Protein AF-0000000072667377 (afdb_homodimer)

Sequence (378 aa):
MFCEVELLRDVAVLAKNLEGTRLVPQRFIITRLLEDLLNEKASKDHGYFLAITSLKSIGKGEVVDETGDVFFPVVFNCRIFLPFKGEILKGVVHHVFRHGVFLRCGPIRYAFLSARKMPNYQYVDGENPAFSSDELVKIENDVVVRFVVLGVRWIEKRGDIKKEFVMLTSLEGDSLGPISSSGSGELDLMFCEVELLRDVAVLAKNLEGTRLVPQRFIITRLLEDLLNEKASKDHGYFLAITSLKSIGKGEVVDETGDVFFPVVFNCRIFLPFKGEILKGVVHHVFRHGVFLRCGPIRYAFLSARKMPNYQYVDGENPAFSSDELVKIENDVVVRFVVLGVRWIEKRGDIKKEFVMLTSLEGDSLGPISSSGSGELDL

InterPro domains:
  IPR012340 Nucleic acid-binding, OB-fold [G3DSA:2.40.50.140] (85-180)
  IPR012340 Nucleic acid-binding, OB-fold [SSF50249] (83-160)
  IPR036898 RNA polymerase Rpb7-like, N-terminal domain superfamily [G3DSA:3.30.1490.120] (1-84)
  IPR036898 RNA polymerase Rpb7-like, N-terminal domain superfamily [SSF88798] (1-81)
  IPR045113 RNA polymerase subunit Rpb7-like [PTHR12709] (1-161)

Organism: Carya illinoinensis (NCBI:txid32201)

Foldseek 3Di:
DKDKDKDKDKFKDALVCVPPDVDNPPVVSVVRVVVVLVVVQADPVFAGWDDWDFWDDWADWDQDPPPNITIIITITMTMHDDDFAFDKFKWFWADDDQQFTFTDGVVARGETEGPVQEVQWHWDDDPWIWTAGPVGDTDTGGFMWIWGWHGKDWDDDDPVDHTHIHTYTHQPDPPTTTDPPPDPPDPVD/DKDKDKDKDKFKDALVCVPPPVDNPPVVSVVRVVVVLVVVQQDPVFAGWDDWDFWDDWADWDQDPPPNITIIITITMTMHDDDFAFDKFKWFWADDDQQFTFTDGVVARGETEGPVQEVQWHWDDDPWIWTAGPVGDTDTGGFMWIWGWHGKDWDDDDPVDHTHIHTYTHQPDPPTTTDPPPDPPDPPD

Radius of gyration: 24.91 Å; Cα contacts (8 Å, |Δi|>4): 846; chains: 2; bounding box: 56×68×47 Å

Structure (mmCIF, N/CA/C/O backbone):
data_AF-0000000072667377-model_v1
#
loop_
_entity.id
_entity.type
_entity.pdbx_description
1 polymer 'DNA-directed RNA polymerase subunit'
#
loop_
_atom_site.group_PDB
_atom_site.id
_atom_site.type_symbol
_atom_site.label_atom_id
_atom_site.label_alt_id
_atom_site.label_comp_id
_atom_site.label_asym_id
_atom_site.label_entity_id
_atom_site.label_seq_id
_atom_site.pdbx_PDB_ins_code
_atom_site.Cartn_x
_atom_site.Cartn_y
_atom_site.Cartn_z
_atom_site.occupancy
_atom_site.B_iso_or_equiv
_atom_site.auth_seq_id
_atom_site.auth_comp_id
_atom_site.auth_asym_id
_atom_site.auth_atom_id
_atom_site.pdbx_PDB_model_num
ATOM 1 N N . MET A 1 1 ? 4.25 -2.664 -10.68 1 63.88 1 MET A N 1
ATOM 2 C CA . MET A 1 1 ? 3.383 -2.23 -9.586 1 63.88 1 MET A CA 1
ATOM 3 C C . MET A 1 1 ? 3.99 -1.047 -8.844 1 63.88 1 MET A C 1
ATOM 5 O O . MET A 1 1 ? 5.207 -0.985 -8.656 1 63.88 1 MET A O 1
ATOM 9 N N . PHE A 1 2 ? 3.355 0.127 -8.953 1 75.62 2 PHE A N 1
ATOM 10 C CA . PHE A 1 2 ? 3.844 1.245 -8.156 1 75.62 2 PHE A CA 1
ATOM 11 C C . PHE A 1 2 ? 2.686 2.018 -7.535 1 75.62 2 PHE A C 1
ATOM 13 O O . PHE A 1 2 ? 1.55 1.926 -8.008 1 75.62 2 PHE A O 1
ATOM 20 N N . CYS A 1 3 ? 3.041 2.473 -6.371 1 88.31 3 CYS A N 1
ATOM 21 C CA . CYS A 1 3 ? 2.08 3.264 -5.613 1 88.31 3 CYS A CA 1
ATOM 22 C C . CYS A 1 3 ? 2.545 4.711 -5.484 1 88.31 3 CYS A C 1
ATOM 24 O O . CYS A 1 3 ? 3.699 4.969 -5.137 1 88.31 3 CYS A O 1
ATOM 26 N N . GLU A 1 4 ? 1.666 5.602 -5.887 1 91.62 4 GLU A N 1
ATOM 27 C CA . GLU A 1 4 ? 1.917 7.023 -5.672 1 91.62 4 GLU A CA 1
ATOM 28 C C . GLU A 1 4 ? 1.207 7.523 -4.418 1 91.62 4 GLU A C 1
ATOM 30 O O . GLU A 1 4 ? -0.003 7.344 -4.27 1 91.62 4 GLU A O 1
ATOM 35 N N . VAL A 1 5 ? 2.027 8.172 -3.551 1 93.44 5 VAL A N 1
ATOM 36 C CA . VAL A 1 5 ? 1.442 8.617 -2.289 1 93.44 5 VAL A CA 1
ATOM 37 C C . VAL A 1 5 ? 1.871 10.047 -1.991 1 93.44 5 VAL A C 1
ATOM 39 O O . VAL A 1 5 ? 2.879 10.523 -2.52 1 93.44 5 VAL A O 1
ATOM 42 N N . GLU A 1 6 ? 1.07 10.734 -1.226 1 94.19 6 GLU A N 1
ATOM 43 C CA . GLU A 1 6 ? 1.414 12.055 -0.716 1 94.19 6 GLU A CA 1
ATOM 44 C C . GLU A 1 6 ? 1.822 11.992 0.753 1 94.19 6 GLU A C 1
ATOM 46 O O . GLU A 1 6 ? 1.115 11.406 1.574 1 94.19 6 GLU A O 1
ATOM 51 N N . LEU A 1 7 ? 2.963 12.586 1.066 1 94.88 7 LEU A N 1
ATOM 52 C CA . LEU A 1 7 ? 3.531 12.492 2.406 1 94.88 7 LEU A CA 1
ATOM 53 C C . LEU A 1 7 ? 3.889 13.875 2.943 1 94.88 7 LEU A C 1
ATOM 55 O O . LEU A 1 7 ? 4.09 14.812 2.17 1 94.88 7 LEU A O 1
ATOM 59 N N . LEU A 1 8 ? 3.924 13.969 4.215 1 93.69 8 LEU A N 1
ATOM 60 C CA . LEU A 1 8 ? 4.43 15.125 4.945 1 93.69 8 LEU A CA 1
ATOM 61 C C . LEU A 1 8 ? 5.707 14.773 5.699 1 93.69 8 LEU A C 1
ATOM 63 O O . LEU A 1 8 ? 5.762 13.766 6.406 1 93.69 8 LEU A O 1
ATOM 67 N N . ARG A 1 9 ? 6.727 15.609 5.453 1 92.38 9 ARG A N 1
ATOM 68 C CA . ARG A 1 9 ? 7.977 15.383 6.168 1 92.38 9 ARG A CA 1
ATOM 69 C C . ARG A 1 9 ? 8.594 16.703 6.621 1 92.38 9 ARG A C 1
ATOM 71 O O . ARG A 1 9 ? 8.57 17.688 5.883 1 92.38 9 ARG A O 1
ATOM 78 N N . ASP A 1 10 ? 9.234 16.625 7.797 1 90.81 10 ASP A N 1
ATOM 79 C CA . ASP A 1 10 ? 10.023 17.766 8.266 1 90.81 10 ASP A CA 1
ATOM 80 C C . ASP A 1 10 ? 11.469 17.688 7.762 1 90.81 10 ASP A C 1
ATOM 82 O O . ASP A 1 10 ? 12.18 16.734 8.078 1 90.81 10 ASP A O 1
ATOM 86 N N . VAL A 1 11 ? 11.844 18.672 7.039 1 92 11 VAL A N 1
ATOM 87 C CA . VAL A 1 11 ? 13.195 18.719 6.488 1 92 11 VAL A CA 1
ATOM 88 C C . VAL A 1 11 ? 14.055 19.688 7.297 1 92 11 VAL A C 1
ATOM 90 O O . VAL A 1 11 ? 13.703 20.859 7.434 1 92 11 VAL A O 1
ATOM 93 N N . ALA A 1 12 ? 15.109 19.172 7.797 1 90.31 12 ALA A N 1
ATOM 94 C CA . ALA A 1 12 ? 16.016 20 8.602 1 90.31 12 ALA A CA 1
ATOM 95 C C . ALA A 1 12 ? 17.016 20.734 7.715 1 90.31 12 ALA A C 1
ATOM 97 O O . ALA A 1 12 ? 17.641 20.125 6.836 1 90.31 12 ALA A O 1
ATOM 98 N N . VAL A 1 13 ? 17.156 22 7.969 1 87 13 VAL A N 1
ATOM 99 C CA . VAL A 1 13 ? 18.156 22.828 7.301 1 87 13 VAL A CA 1
ATOM 100 C C . VAL A 1 13 ? 18.969 23.594 8.336 1 87 13 VAL A C 1
ATOM 102 O O . VAL A 1 13 ? 18.406 24.172 9.281 1 87 13 VAL A O 1
ATOM 105 N N . LEU A 1 14 ? 20.266 23.531 8.164 1 83.5 14 LEU A N 1
ATOM 106 C CA . LEU A 1 14 ? 21.125 24.281 9.078 1 83.5 14 LEU A CA 1
ATOM 107 C C . LEU A 1 14 ? 20.859 25.781 8.977 1 83.5 14 LEU A C 1
ATOM 109 O O . LEU A 1 14 ? 20.75 26.312 7.875 1 83.5 14 LEU A O 1
ATOM 113 N N . ALA A 1 15 ? 20.812 26.391 10.117 1 79.62 15 ALA A N 1
ATOM 114 C CA . ALA A 1 15 ? 20.531 27.828 10.18 1 79.62 15 ALA A CA 1
ATOM 115 C C . ALA A 1 15 ? 21.562 28.609 9.383 1 79.62 15 ALA A C 1
ATOM 117 O O . ALA A 1 15 ? 21.234 29.609 8.727 1 79.62 15 ALA A O 1
ATOM 118 N N . LYS A 1 16 ? 22.75 28.156 9.422 1 76.75 16 LYS A N 1
ATOM 119 C CA . LYS A 1 16 ? 23.828 28.859 8.727 1 76.75 16 LYS A CA 1
ATOM 120 C C . LYS A 1 16 ? 23.578 28.891 7.219 1 76.75 16 LYS A C 1
ATOM 122 O O . LYS A 1 16 ? 24.031 29.812 6.527 1 76.75 16 LYS A O 1
ATOM 127 N N . ASN A 1 17 ? 22.844 27.828 6.746 1 75.12 17 ASN A N 1
ATOM 128 C CA . ASN A 1 17 ? 22.562 27.75 5.316 1 75.12 17 ASN A CA 1
ATOM 129 C C . ASN A 1 17 ? 21.406 28.688 4.93 1 75.12 17 ASN A C 1
ATOM 131 O O . ASN A 1 17 ? 21.141 28.891 3.746 1 75.12 17 ASN A O 1
ATOM 135 N N . LEU A 1 18 ? 20.844 29.109 5.973 1 73.06 18 LEU A N 1
ATOM 136 C CA . LEU A 1 18 ? 19.734 30.031 5.727 1 73.06 18 LEU A CA 1
ATOM 137 C C . LEU A 1 18 ? 20.203 31.484 5.801 1 73.06 18 LEU A C 1
ATOM 139 O O . LEU A 1 18 ? 19.469 32.406 5.418 1 73.06 18 LEU A O 1
ATOM 143 N N . GLU A 1 19 ? 21.406 31.625 6.41 1 66.75 19 GLU A N 1
ATOM 144 C CA . GLU A 1 19 ? 21.969 32.969 6.59 1 66.75 19 GLU A CA 1
ATOM 145 C C . GLU A 1 19 ? 22.266 33.625 5.246 1 66.75 19 GLU A C 1
ATOM 147 O O . GLU A 1 19 ? 22.828 32.969 4.352 1 66.75 19 GLU A O 1
ATOM 152 N N . GLY A 1 20 ? 21.594 34.844 5.043 1 58.78 20 GLY A N 1
ATOM 153 C CA . GLY A 1 20 ? 21.766 35.781 3.941 1 58.78 20 GLY A CA 1
ATOM 154 C C . GLY A 1 20 ? 20.641 35.719 2.938 1 58.78 20 GLY A C 1
ATOM 155 O O . GLY A 1 20 ? 20.531 36.594 2.074 1 58.78 20 GLY A O 1
ATOM 156 N N . THR A 1 21 ? 20.156 34.531 2.635 1 55.06 21 THR A N 1
ATOM 157 C CA . THR A 1 21 ? 19.094 34.594 1.636 1 55.06 21 THR A CA 1
ATOM 158 C C . THR A 1 21 ? 17.719 34.469 2.299 1 55.06 21 THR A C 1
ATOM 160 O O . THR A 1 21 ? 17.547 33.688 3.24 1 55.06 21 THR A O 1
ATOM 163 N N . ARG A 1 22 ? 16.969 35.562 2.467 1 55.19 22 ARG A N 1
ATOM 164 C CA . ARG A 1 22 ? 15.617 35.688 3 1 55.19 22 ARG A CA 1
ATOM 165 C C . ARG A 1 22 ? 14.805 34.438 2.74 1 55.19 22 ARG A C 1
ATOM 167 O O . ARG A 1 22 ? 13.945 34.062 3.543 1 55.19 22 ARG A O 1
ATOM 174 N N . LEU A 1 23 ? 15.016 33.75 1.702 1 57.91 23 LEU A N 1
ATOM 175 C CA . LEU A 1 23 ? 14.156 32.625 1.32 1 57.91 23 LEU A CA 1
ATOM 176 C C . LEU A 1 23 ? 14.984 31.391 0.981 1 57.91 23 LEU A C 1
ATOM 178 O O . LEU A 1 23 ? 15.938 31.484 0.206 1 57.91 23 LEU A O 1
ATOM 182 N N . VAL A 1 24 ? 15.273 30.469 2.029 1 63.69 24 VAL A N 1
ATOM 183 C CA . VAL A 1 24 ? 15.922 29.234 1.602 1 63.69 24 VAL A CA 1
ATOM 184 C C . VAL A 1 24 ? 15.383 28.812 0.235 1 63.69 24 VAL A C 1
ATOM 186 O O . VAL A 1 24 ? 14.172 28.688 0.045 1 63.69 24 VAL A O 1
ATOM 189 N N . PRO A 1 25 ? 16.375 28.703 -0.702 1 73.31 25 PRO A N 1
ATOM 190 C CA . PRO A 1 25 ? 15.891 28.312 -2.029 1 73.31 25 PRO A CA 1
ATOM 191 C C . PRO A 1 25 ? 15.211 26.938 -2.031 1 73.31 25 PRO A C 1
ATOM 193 O O . PRO A 1 25 ? 15.664 26.016 -1.341 1 73.31 25 PRO A O 1
ATOM 196 N N . GLN A 1 26 ? 14 26.922 -2.504 1 79.81 26 GLN A N 1
ATOM 197 C CA . GLN A 1 26 ? 13.227 25.703 -2.721 1 79.81 26 GLN A CA 1
ATOM 198 C C . GLN A 1 26 ? 14.133 24.547 -3.174 1 79.81 26 GLN A C 1
ATOM 200 O O . GLN A 1 26 ? 13.961 23.406 -2.742 1 79.81 26 GLN A O 1
ATOM 205 N N . ARG A 1 27 ? 15.211 24.906 -3.859 1 83.62 27 ARG A N 1
ATOM 206 C CA . ARG A 1 27 ? 16.109 23.906 -4.406 1 83.62 27 ARG A CA 1
ATOM 207 C C . ARG A 1 27 ? 16.891 23.203 -3.299 1 83.62 27 ARG A C 1
ATOM 209 O O . ARG A 1 27 ? 17.125 21.984 -3.369 1 83.62 27 ARG A O 1
ATOM 216 N N . PHE A 1 28 ? 17.281 23.984 -2.389 1 85.62 28 PHE A N 1
ATOM 217 C CA . PHE A 1 28 ? 18.047 23.406 -1.286 1 85.62 28 PHE A CA 1
ATOM 218 C C . PHE A 1 28 ? 17.172 22.438 -0.474 1 85.62 28 PHE A C 1
ATOM 220 O O . PHE A 1 28 ? 17.625 21.359 -0.095 1 85.62 28 PHE A O 1
ATOM 227 N N . ILE A 1 29 ? 15.992 22.781 -0.231 1 86.69 29 ILE A N 1
ATOM 228 C CA . ILE A 1 29 ? 15.062 21.969 0.542 1 86.69 29 ILE A CA 1
ATOM 229 C C . ILE A 1 29 ? 14.781 20.656 -0.198 1 86.69 29 ILE A C 1
ATOM 231 O O . ILE A 1 29 ? 14.742 19.594 0.414 1 86.69 29 ILE A O 1
ATOM 235 N N . ILE A 1 30 ? 14.656 20.75 -1.437 1 87 30 ILE A N 1
ATOM 236 C CA . ILE A 1 30 ? 14.398 19.578 -2.252 1 87 30 ILE A CA 1
ATOM 237 C C . ILE A 1 30 ? 15.602 18.625 -2.184 1 87 30 ILE A C 1
ATOM 239 O O . ILE A 1 30 ? 15.438 17.422 -2.043 1 87 30 ILE A O 1
ATOM 243 N N . THR A 1 31 ? 16.781 19.234 -2.303 1 90.94 31 THR A N 1
ATOM 244 C CA . THR A 1 31 ? 17.984 18.422 -2.223 1 90.94 31 THR A CA 1
ATOM 245 C C . THR A 1 31 ? 18.078 17.703 -0.88 1 90.94 31 THR A C 1
ATOM 247 O O . THR A 1 31 ? 18.406 16.516 -0.825 1 90.94 31 THR A O 1
ATOM 250 N N . ARG A 1 32 ? 17.781 18.453 0.121 1 92.06 32 ARG A N 1
ATOM 251 C CA . ARG A 1 32 ? 17.812 17.875 1.455 1 92.06 32 ARG A CA 1
ATOM 252 C C . ARG A 1 32 ? 16.766 16.766 1.589 1 92.06 32 ARG A C 1
ATOM 254 O O . ARG A 1 32 ? 17.031 15.719 2.193 1 92.06 32 ARG A O 1
ATOM 261 N N . LEU A 1 33 ? 15.609 17.016 1.083 1 93.62 33 LEU A N 1
ATOM 262 C CA . LEU A 1 33 ? 14.562 16 1.098 1 93.62 33 LEU A CA 1
ATOM 263 C C . LEU A 1 33 ? 15.008 14.742 0.375 1 93.62 33 LEU A C 1
ATOM 265 O O . LEU A 1 33 ? 14.812 13.633 0.877 1 93.62 33 LEU A O 1
ATOM 269 N N . LEU A 1 34 ? 15.57 14.922 -0.767 1 93.19 34 LEU A N 1
ATOM 270 C CA . LEU A 1 34 ? 16.078 13.797 -1.545 1 93.19 34 LEU A CA 1
ATOM 271 C C . LEU A 1 34 ? 17.141 13.031 -0.766 1 93.19 34 LEU A C 1
ATOM 273 O O . LEU A 1 34 ? 17.125 11.797 -0.725 1 93.19 34 LEU A O 1
ATOM 277 N N . GLU A 1 35 ? 17.984 13.758 -0.2 1 93.94 35 GLU A N 1
ATOM 278 C CA . GLU A 1 35 ? 19.047 13.141 0.604 1 93.94 35 GLU A CA 1
ATOM 279 C C . GLU A 1 35 ? 18.453 12.352 1.771 1 93.94 35 GLU A C 1
ATOM 281 O O . GLU A 1 35 ? 18.906 11.242 2.062 1 93.94 35 GLU A O 1
ATOM 286 N N . ASP A 1 36 ? 17.516 12.938 2.408 1 93.56 36 ASP A N 1
ATOM 287 C CA . ASP A 1 36 ? 16.859 12.273 3.527 1 93.56 36 ASP A CA 1
ATOM 288 C C . ASP A 1 36 ? 16.234 10.945 3.088 1 93.56 36 ASP A C 1
ATOM 290 O O . ASP A 1 36 ? 16.406 9.93 3.756 1 93.56 36 ASP A O 1
ATOM 294 N N . LEU A 1 37 ? 15.523 10.961 1.985 1 93.12 37 LEU A N 1
ATOM 295 C CA . LEU A 1 37 ? 14.844 9.758 1.507 1 93.12 37 LEU A CA 1
ATOM 296 C C . LEU A 1 37 ? 15.852 8.719 1.041 1 93.12 37 LEU A C 1
ATOM 298 O O . LEU A 1 37 ? 15.656 7.516 1.262 1 93.12 37 LEU A O 1
ATOM 302 N N . LEU A 1 38 ? 16.906 9.211 0.387 1 91.38 38 LEU A N 1
ATOM 303 C CA . LEU A 1 38 ? 17.953 8.297 -0.059 1 91.38 38 LEU A CA 1
ATOM 304 C C . LEU A 1 38 ? 18.625 7.625 1.13 1 91.38 38 LEU A C 1
ATOM 306 O O . LEU A 1 38 ? 18.969 6.441 1.065 1 91.38 38 LEU A O 1
ATOM 310 N N . ASN A 1 39 ? 18.797 8.359 2.174 1 91.5 39 ASN A N 1
ATOM 311 C CA . ASN A 1 39 ? 19.422 7.824 3.377 1 91.5 39 ASN A CA 1
ATOM 312 C C . ASN A 1 39 ? 18.5 6.844 4.098 1 91.5 39 ASN A C 1
ATOM 314 O O . ASN A 1 39 ? 18.969 5.816 4.602 1 91.5 39 ASN A O 1
ATOM 318 N N . GLU A 1 40 ? 17.266 7.172 4.199 1 91.25 40 GLU A N 1
ATOM 319 C CA . GLU A 1 40 ? 16.297 6.301 4.859 1 91.25 40 GLU A CA 1
ATOM 320 C C . GLU A 1 40 ? 16.016 5.062 4.016 1 91.25 40 GLU A C 1
ATOM 322 O O . GLU A 1 40 ? 15.898 3.957 4.547 1 91.25 40 GLU A O 1
ATOM 327 N N . LYS A 1 41 ? 15.891 5.18 2.703 1 92.94 41 LYS A N 1
ATOM 328 C CA . LYS A 1 41 ? 15.68 4.16 1.68 1 92.94 41 LYS A CA 1
ATOM 329 C C . LYS A 1 41 ? 14.297 3.523 1.813 1 92.94 41 LYS A C 1
ATOM 331 O O . LYS A 1 41 ? 13.57 3.395 0.826 1 92.94 41 LYS A O 1
ATOM 336 N N . ALA A 1 42 ? 13.992 3.076 3.105 1 94 42 ALA A N 1
ATOM 337 C CA . ALA A 1 42 ? 12.711 2.416 3.342 1 94 42 ALA A CA 1
ATOM 338 C C . ALA A 1 42 ? 12.258 2.598 4.789 1 94 42 ALA A C 1
ATOM 340 O O . ALA A 1 42 ? 13.062 2.932 5.66 1 94 42 ALA A O 1
ATOM 341 N N . SER A 1 43 ? 10.984 2.465 4.988 1 92.06 43 SER A N 1
ATOM 342 C CA . SER A 1 43 ? 10.414 2.414 6.332 1 92.06 43 SER A CA 1
ATOM 343 C C . SER A 1 43 ? 9.336 1.338 6.438 1 92.06 43 SER A C 1
ATOM 345 O O . SER A 1 43 ? 8.727 0.965 5.434 1 92.06 43 SER A O 1
ATOM 347 N N . LYS A 1 44 ? 9.109 0.877 7.605 1 90.81 44 LYS A N 1
ATOM 348 C CA . LYS A 1 44 ? 8.125 -0.168 7.879 1 90.81 44 LYS A CA 1
ATOM 349 C C . LYS A 1 44 ? 6.746 0.222 7.363 1 90.81 44 LYS A C 1
ATOM 351 O O . LYS A 1 44 ? 6.051 -0.595 6.754 1 90.81 44 LYS A O 1
ATOM 356 N N . ASP A 1 45 ? 6.422 1.458 7.492 1 87.38 45 ASP A N 1
ATOM 357 C CA . ASP A 1 45 ? 5.055 1.896 7.215 1 87.38 45 ASP A CA 1
ATOM 358 C C . ASP A 1 45 ? 4.891 2.277 5.746 1 87.38 45 ASP A C 1
ATOM 360 O O . ASP A 1 45 ? 3.797 2.154 5.188 1 87.38 45 ASP A O 1
ATOM 364 N N . HIS A 1 46 ? 5.957 2.645 5.113 1 89.94 46 HIS A N 1
ATOM 365 C CA . HIS A 1 46 ? 5.809 3.252 3.795 1 89.94 46 HIS A CA 1
ATOM 366 C C . HIS A 1 46 ? 6.43 2.375 2.713 1 89.94 46 HIS A C 1
ATOM 368 O O . HIS A 1 46 ? 6.203 2.598 1.521 1 89.94 46 HIS A O 1
ATOM 374 N N . GLY A 1 47 ? 7.191 1.412 3.119 1 92.69 47 GLY A N 1
ATOM 375 C CA . GLY A 1 47 ? 7.926 0.647 2.125 1 92.69 47 GLY A CA 1
ATOM 376 C C . GLY A 1 47 ? 9.18 1.353 1.633 1 92.69 47 GLY A C 1
ATOM 377 O O . GLY A 1 47 ? 9.844 2.045 2.4 1 92.69 47 GLY A O 1
ATOM 378 N N . TYR A 1 48 ? 9.555 1.12 0.415 1 95 48 TYR A N 1
ATOM 379 C CA . TYR A 1 48 ? 10.734 1.735 -0.182 1 95 48 TYR A CA 1
ATOM 380 C C . TYR A 1 48 ? 10.367 3.02 -0.917 1 95 48 TYR A C 1
ATOM 382 O O . TYR A 1 48 ? 9.398 3.049 -1.683 1 95 48 TYR A O 1
ATOM 390 N N . PHE A 1 49 ? 11.117 4.027 -0.627 1 95.06 49 PHE A N 1
ATOM 391 C CA . PHE A 1 49 ? 10.969 5.289 -1.343 1 95.06 49 PHE A CA 1
ATOM 392 C C . PHE A 1 49 ? 11.719 5.254 -2.67 1 95.06 49 PHE A C 1
ATOM 394 O O . PHE A 1 49 ? 12.945 5.23 -2.695 1 95.06 49 PHE A O 1
ATOM 401 N N . LEU A 1 50 ? 11.023 5.371 -3.82 1 94.12 50 LEU A N 1
ATOM 402 C CA . LEU A 1 50 ? 11.648 5.172 -5.125 1 94.12 50 LEU A CA 1
ATOM 403 C C . LEU A 1 50 ? 11.969 6.508 -5.781 1 94.12 50 LEU A C 1
ATOM 405 O O . LEU A 1 50 ? 13.016 6.66 -6.414 1 94.12 50 LEU A O 1
ATOM 409 N N . ALA A 1 51 ? 11.008 7.438 -5.699 1 93.12 51 ALA A N 1
ATOM 410 C CA . ALA A 1 51 ? 11.203 8.719 -6.379 1 93.12 51 ALA A CA 1
ATOM 411 C C . ALA A 1 51 ? 10.227 9.766 -5.863 1 93.12 51 ALA A C 1
ATOM 413 O O . ALA A 1 51 ? 9.055 9.469 -5.613 1 93.12 51 ALA A O 1
ATOM 414 N N . ILE A 1 52 ? 10.742 10.898 -5.703 1 92.81 52 ILE A N 1
ATOM 415 C CA . ILE A 1 52 ? 9.852 12.039 -5.512 1 92.81 52 ILE A CA 1
ATOM 416 C C . ILE A 1 52 ? 9.266 12.469 -6.852 1 92.81 52 ILE A C 1
ATOM 418 O O . ILE A 1 52 ? 10 12.727 -7.805 1 92.81 52 ILE A O 1
ATOM 422 N N . THR A 1 53 ? 8.016 12.594 -7.016 1 92.75 53 THR A N 1
ATOM 423 C CA . THR A 1 53 ? 7.402 12.883 -8.305 1 92.75 53 THR A CA 1
ATOM 424 C C . THR A 1 53 ? 6.949 14.336 -8.375 1 92.75 53 THR A C 1
ATOM 426 O O . THR A 1 53 ? 6.836 14.906 -9.469 1 92.75 53 THR A O 1
ATOM 429 N N . SER A 1 54 ? 6.629 14.953 -7.223 1 92.12 54 SER A N 1
ATOM 430 C CA . SER A 1 54 ? 6.285 16.375 -7.215 1 92.12 54 SER A CA 1
ATOM 431 C C . SER A 1 54 ? 6.344 16.953 -5.801 1 92.12 54 SER A C 1
ATOM 433 O O . SER A 1 54 ? 6.184 16.219 -4.82 1 92.12 54 SER A O 1
ATOM 435 N N . LEU A 1 55 ? 6.645 18.266 -5.746 1 90.69 55 LEU A N 1
ATOM 436 C CA . LEU A 1 55 ? 6.57 19.031 -4.504 1 90.69 55 LEU A CA 1
ATOM 437 C C . LEU A 1 55 ? 5.262 19.797 -4.414 1 90.69 55 LEU A C 1
ATOM 439 O O . LEU A 1 55 ? 4.922 20.562 -5.324 1 90.69 55 LEU A O 1
ATOM 443 N N . LYS A 1 56 ? 4.582 19.562 -3.404 1 90.25 56 LYS A N 1
ATOM 444 C CA . LYS A 1 56 ? 3.275 20.203 -3.303 1 90.25 56 LYS A CA 1
ATOM 445 C C . LYS A 1 56 ? 3.369 21.516 -2.537 1 90.25 56 LYS A C 1
ATOM 447 O O . LYS A 1 56 ? 2.803 22.531 -2.961 1 90.25 56 LYS A O 1
ATOM 452 N N . SER A 1 57 ? 4.066 21.531 -1.389 1 90 57 SER A N 1
ATOM 453 C CA . SER A 1 57 ? 4.176 22.766 -0.607 1 90 57 SER A CA 1
ATOM 454 C C . SER A 1 57 ? 5.34 22.688 0.376 1 90 57 SER A C 1
ATOM 456 O O . SER A 1 57 ? 5.781 21.594 0.744 1 90 57 SER A O 1
ATOM 458 N N . ILE A 1 58 ? 5.863 23.781 0.708 1 90.12 58 ILE A N 1
ATOM 459 C CA . ILE A 1 58 ? 6.848 23.953 1.771 1 90.12 58 ILE A CA 1
ATOM 460 C C . ILE A 1 58 ? 6.289 24.906 2.836 1 90.12 58 ILE A C 1
ATOM 462 O O . ILE A 1 58 ? 5.977 26.062 2.547 1 90.12 58 ILE A O 1
ATOM 466 N N . GLY A 1 59 ? 6.184 24.359 3.992 1 87.81 59 GLY A N 1
ATOM 467 C CA . GLY A 1 59 ? 5.648 25.172 5.078 1 87.81 59 GLY A CA 1
ATOM 468 C C . GLY A 1 59 ? 6.688 26.078 5.707 1 87.81 59 GLY A C 1
ATOM 469 O O . GLY A 1 59 ? 7.848 26.094 5.297 1 87.81 59 GLY A O 1
ATOM 470 N N . LYS A 1 60 ? 6.172 26.828 6.695 1 84.94 60 LYS A N 1
ATOM 471 C CA . LYS A 1 60 ? 7.047 27.766 7.398 1 84.94 60 LYS A CA 1
ATOM 472 C C . LYS A 1 60 ? 8.07 27.016 8.25 1 84.94 60 LYS A C 1
ATOM 474 O O . LYS A 1 60 ? 7.738 26.031 8.906 1 84.94 60 LYS A O 1
ATOM 479 N N . GLY A 1 61 ? 9.273 27.5 8.117 1 84.88 61 GLY A N 1
ATOM 480 C CA . GLY A 1 61 ? 10.328 26.922 8.93 1 84.88 61 GLY A CA 1
ATOM 481 C C . GLY A 1 61 ? 10.172 27.203 10.414 1 84.88 61 GLY A C 1
ATOM 482 O O . GLY A 1 61 ? 9.758 28.297 10.797 1 84.88 61 GLY A O 1
ATOM 483 N N . GLU A 1 62 ? 10.398 26.156 11.188 1 83.94 62 GLU A N 1
ATOM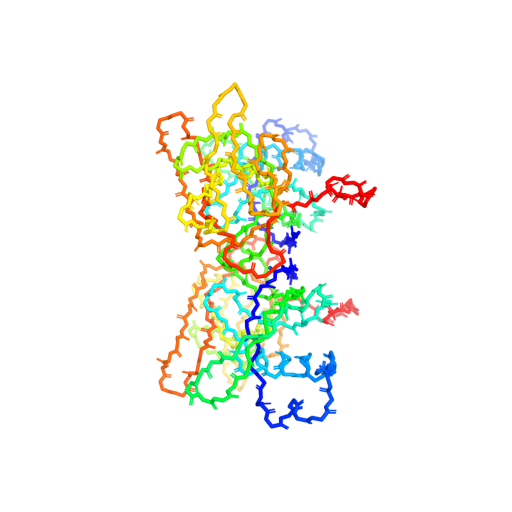 484 C CA . GLU A 1 62 ? 10.375 26.297 12.633 1 83.94 62 GLU A CA 1
ATOM 485 C C . GLU A 1 62 ? 11.742 26.031 13.242 1 83.94 62 GLU A C 1
ATOM 487 O O . GLU A 1 62 ? 12.406 25.047 12.883 1 83.94 62 GLU A O 1
ATOM 492 N N . VAL A 1 63 ? 12.234 27.031 13.984 1 80 63 VAL A N 1
ATOM 493 C CA . VAL A 1 63 ? 13.547 26.906 14.609 1 80 63 VAL A CA 1
ATOM 494 C C . VAL A 1 63 ? 13.445 26 15.836 1 80 63 VAL A C 1
ATOM 496 O O . VAL A 1 63 ? 12.547 26.156 16.656 1 80 63 VAL A O 1
ATOM 499 N N . VAL A 1 64 ? 14.352 24.969 15.773 1 73.44 64 VAL A N 1
ATOM 500 C CA . VAL A 1 64 ? 14.438 24.156 16.969 1 73.44 64 VAL A CA 1
ATOM 501 C C . VAL A 1 64 ? 15.602 24.609 17.844 1 73.44 64 VAL A C 1
ATOM 503 O O . VAL A 1 64 ? 16.672 24.938 17.328 1 73.44 64 VAL A O 1
ATOM 506 N N . ASP A 1 65 ? 15.352 25.312 18.875 1 66.38 65 ASP A N 1
ATOM 507 C CA . ASP A 1 65 ? 16.219 26.062 19.781 1 66.38 65 ASP A CA 1
ATOM 508 C C . ASP A 1 65 ? 17.562 25.359 19.938 1 66.38 65 ASP A C 1
ATOM 510 O O . ASP A 1 65 ? 18.625 26 19.938 1 66.38 65 ASP A O 1
ATOM 514 N N . GLU A 1 66 ? 17.531 24.078 20.109 1 66.44 66 GLU A N 1
ATOM 515 C CA . GLU A 1 66 ? 18.75 23.484 20.656 1 66.44 66 GLU A CA 1
ATOM 516 C C . GLU A 1 66 ? 19.781 23.234 19.562 1 66.44 66 GLU A C 1
ATOM 518 O O . GLU A 1 66 ? 20.984 23.328 19.797 1 66.44 66 GLU A O 1
ATOM 523 N N . THR A 1 67 ? 19.469 22.891 18.438 1 63.56 67 THR A N 1
ATOM 524 C CA . THR A 1 67 ? 20.438 22.422 17.453 1 63.56 67 THR A CA 1
ATOM 525 C C . THR A 1 67 ? 20.734 23.516 16.422 1 63.56 67 THR A C 1
ATOM 527 O O . THR A 1 67 ? 21.734 23.438 15.695 1 63.56 67 THR A O 1
ATOM 530 N N . GLY A 1 68 ? 19.953 24.625 16.516 1 75.88 68 GLY A N 1
ATOM 531 C CA . GLY A 1 68 ? 20.109 25.656 15.516 1 75.88 68 GLY A CA 1
ATOM 532 C C . GLY A 1 68 ? 19.5 25.297 14.172 1 75.88 68 GLY A C 1
ATOM 533 O O . GLY A 1 68 ? 19.547 26.094 13.227 1 75.88 68 GLY A O 1
ATOM 534 N N . ASP A 1 69 ? 19.031 24.047 14.078 1 82.06 69 ASP A N 1
ATOM 535 C CA . ASP A 1 69 ? 18.406 23.656 12.82 1 82.06 69 ASP A CA 1
ATOM 536 C C . ASP A 1 69 ? 17 24.25 12.695 1 82.06 69 ASP A C 1
ATOM 538 O O . ASP A 1 69 ? 16.312 24.453 13.695 1 82.06 69 ASP A O 1
ATOM 542 N N . VAL A 1 70 ? 16.766 24.594 11.453 1 87.75 70 VAL A N 1
ATOM 543 C CA . VAL A 1 70 ? 15.414 25 11.102 1 87.75 70 VAL A CA 1
ATOM 544 C C . VAL A 1 70 ? 14.695 23.859 10.383 1 87.75 70 VAL A C 1
ATOM 546 O O . VAL A 1 70 ? 15.234 23.266 9.453 1 87.75 70 VAL A O 1
ATOM 549 N N . PHE A 1 71 ? 13.461 23.531 10.812 1 89.56 71 PHE A N 1
ATOM 550 C CA . PHE A 1 71 ? 12.688 22.453 10.203 1 89.56 71 PHE A CA 1
ATOM 551 C C . PHE A 1 71 ? 11.586 23.016 9.312 1 89.56 71 PHE A C 1
ATOM 553 O O . PHE A 1 71 ? 10.781 23.844 9.758 1 89.56 71 PHE A O 1
ATOM 560 N N . PHE A 1 72 ? 11.586 22.578 8.062 1 90.19 72 PHE A N 1
ATOM 561 C CA . PHE A 1 72 ? 10.555 22.969 7.105 1 90.19 72 PHE A CA 1
ATOM 562 C C . PHE A 1 72 ? 9.625 21.797 6.809 1 90.19 72 PHE A C 1
ATOM 564 O O . PHE A 1 72 ? 10.07 20.75 6.32 1 90.19 72 PHE A O 1
ATOM 571 N N . PRO A 1 73 ? 8.352 21.875 7.18 1 92 73 PRO A N 1
ATOM 572 C CA . PRO A 1 73 ? 7.406 20.859 6.723 1 92 73 PRO A CA 1
ATOM 573 C C . PRO A 1 73 ? 7.207 20.859 5.211 1 92 73 PRO A C 1
ATOM 575 O O . PRO A 1 73 ? 6.883 21.906 4.633 1 92 73 PRO A O 1
ATOM 578 N N . VAL A 1 74 ? 7.418 19.766 4.613 1 93.38 74 VAL A N 1
ATOM 579 C CA . VAL A 1 74 ? 7.332 19.656 3.162 1 93.38 74 VAL A CA 1
ATOM 580 C C . VAL A 1 74 ? 6.309 18.594 2.777 1 93.38 74 VAL A C 1
ATOM 582 O O . VAL A 1 74 ? 6.344 17.469 3.295 1 93.38 74 VAL A O 1
ATOM 585 N N . VAL A 1 75 ? 5.34 18.922 1.978 1 93.31 75 VAL A N 1
ATOM 586 C CA . VAL A 1 75 ? 4.387 17.984 1.39 1 93.31 75 VAL A CA 1
ATOM 587 C C . VAL A 1 75 ? 4.82 17.625 -0.03 1 93.31 75 VAL A C 1
ATOM 589 O O . VAL A 1 75 ? 5.086 18.516 -0.845 1 93.31 75 VAL A O 1
ATOM 592 N N . PHE A 1 76 ? 4.832 16.391 -0.291 1 94.19 76 PHE A N 1
ATOM 593 C CA . PHE A 1 76 ? 5.336 15.961 -1.59 1 94.19 76 PHE A CA 1
ATOM 594 C C . PHE A 1 76 ? 4.711 14.633 -2 1 94.19 76 PHE A C 1
ATOM 596 O O . PHE A 1 76 ? 4.215 13.891 -1.153 1 94.19 76 PHE A O 1
ATOM 603 N N . ASN A 1 77 ? 4.719 14.383 -3.287 1 93.81 77 ASN A N 1
ATOM 604 C CA . ASN A 1 77 ? 4.355 13.078 -3.828 1 93.81 77 ASN A CA 1
ATOM 605 C C . ASN A 1 77 ? 5.578 12.188 -4.027 1 93.81 77 ASN A C 1
ATOM 607 O O . ASN A 1 77 ? 6.637 12.664 -4.438 1 93.81 77 ASN A O 1
ATOM 611 N N . CYS A 1 78 ? 5.273 10.977 -3.736 1 94 78 CYS A N 1
ATOM 612 C CA . CYS A 1 78 ? 6.359 10 -3.805 1 94 78 CYS A CA 1
ATOM 613 C C . CYS A 1 78 ? 5.863 8.672 -4.363 1 94 78 CYS A C 1
ATOM 615 O O . CYS A 1 78 ? 4.773 8.219 -4.02 1 94 78 CYS A O 1
ATOM 617 N N . ARG A 1 79 ? 6.684 8.117 -5.25 1 93.62 79 ARG A N 1
ATOM 618 C CA . ARG A 1 79 ? 6.469 6.734 -5.652 1 93.62 79 ARG A CA 1
ATOM 619 C C . ARG A 1 79 ? 7.105 5.77 -4.656 1 93.62 79 ARG A C 1
ATOM 621 O O . ARG A 1 79 ? 8.281 5.91 -4.305 1 93.62 79 ARG A O 1
ATOM 628 N N . ILE A 1 80 ? 6.277 4.828 -4.227 1 94.06 80 ILE A N 1
ATOM 629 C CA . ILE A 1 80 ? 6.82 3.887 -3.252 1 94.06 80 ILE A CA 1
ATOM 630 C C . ILE A 1 80 ? 6.613 2.455 -3.744 1 94.06 80 ILE A C 1
ATOM 632 O O . ILE A 1 80 ? 5.832 2.217 -4.668 1 94.06 80 ILE A O 1
ATOM 636 N N . PHE A 1 81 ? 7.418 1.577 -3.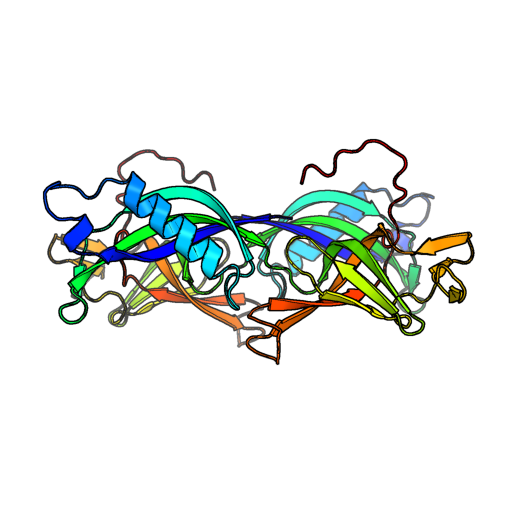23 1 93.94 81 PHE A N 1
ATOM 637 C CA . PHE A 1 81 ? 7.254 0.137 -3.393 1 93.94 81 PHE A CA 1
ATOM 638 C C . PHE A 1 81 ? 6.977 -0.531 -2.053 1 93.94 81 PHE A C 1
ATOM 640 O O . PHE A 1 81 ? 7.855 -0.588 -1.188 1 93.94 81 PHE A O 1
ATOM 647 N N . LEU A 1 82 ? 5.77 -0.976 -1.918 1 90.88 82 LEU A N 1
ATOM 648 C CA . LEU A 1 82 ? 5.34 -1.643 -0.694 1 90.88 82 LEU A CA 1
ATOM 649 C C . LEU A 1 82 ? 4.613 -2.947 -1.013 1 90.88 82 LEU A C 1
ATOM 651 O O . LEU A 1 82 ? 3.387 -2.971 -1.115 1 90.88 82 LEU A O 1
ATOM 655 N N . PRO A 1 83 ? 5.355 -4.02 -1.128 1 91.94 83 PRO A N 1
ATOM 656 C CA . PRO A 1 83 ? 4.711 -5.297 -1.449 1 91.94 83 PRO A CA 1
ATOM 657 C C . PRO A 1 83 ? 3.795 -5.793 -0.334 1 91.94 83 PRO A C 1
ATOM 659 O O . PRO A 1 83 ? 3.975 -5.422 0.829 1 91.94 83 PRO A O 1
ATOM 662 N N . PHE A 1 84 ? 2.861 -6.637 -0.727 1 90.81 84 PHE A N 1
ATOM 663 C CA . PHE A 1 84 ? 1.941 -7.188 0.261 1 90.81 84 PHE A CA 1
ATOM 664 C C . PHE A 1 84 ? 1.541 -8.609 -0.108 1 90.81 84 PHE A C 1
ATOM 666 O O . PHE A 1 84 ? 1.737 -9.047 -1.246 1 90.81 84 PHE A O 1
ATOM 673 N N . LYS A 1 85 ? 0.987 -9.242 0.784 1 92.69 85 LYS A N 1
ATOM 674 C CA . LYS A 1 85 ? 0.568 -10.633 0.607 1 92.69 85 LYS A CA 1
ATOM 675 C C . LYS A 1 85 ? -0.435 -10.766 -0.535 1 92.69 85 LYS A C 1
ATOM 677 O O . LYS A 1 85 ? -1.39 -9.984 -0.621 1 92.69 85 LYS A O 1
ATOM 682 N N . GLY A 1 86 ? -0.185 -11.719 -1.402 1 91.12 86 GLY A N 1
ATOM 683 C CA . GLY A 1 86 ? -1.117 -12.023 -2.475 1 91.12 86 GLY A CA 1
ATOM 684 C C . GLY A 1 86 ? -0.795 -11.305 -3.771 1 91.12 86 GLY A C 1
ATOM 685 O O . GLY A 1 86 ? -1.413 -11.57 -4.805 1 91.12 86 GLY A O 1
ATOM 686 N N . GLU A 1 87 ? 0.067 -10.43 -3.715 1 93.94 87 GLU A N 1
ATOM 687 C CA . GLU A 1 87 ? 0.468 -9.703 -4.918 1 93.94 87 GLU A CA 1
ATOM 688 C C . GLU A 1 87 ? 1.34 -10.578 -5.82 1 93.94 87 GLU A C 1
ATOM 690 O O . GLU A 1 87 ? 2.135 -11.383 -5.336 1 93.94 87 GLU A O 1
ATOM 695 N N . ILE A 1 88 ? 1.16 -10.414 -7.043 1 95.25 88 ILE A N 1
ATOM 696 C CA . ILE A 1 88 ? 2.041 -11.055 -8.016 1 95.25 88 ILE A CA 1
ATOM 697 C C . ILE A 1 88 ? 3.156 -10.094 -8.414 1 95.25 88 ILE A C 1
ATOM 699 O O . ILE A 1 88 ? 2.893 -8.945 -8.781 1 95.25 88 ILE A O 1
ATOM 703 N N . LEU A 1 89 ? 4.363 -10.562 -8.336 1 96.12 89 LEU A N 1
ATOM 704 C CA . LEU A 1 89 ? 5.531 -9.758 -8.68 1 96.12 89 LEU A CA 1
ATOM 705 C C . LEU A 1 89 ? 6.508 -10.562 -9.531 1 96.12 89 LEU A C 1
ATOM 707 O O . LEU A 1 89 ? 6.305 -11.758 -9.75 1 96.12 89 LEU A O 1
ATOM 711 N N . LYS A 1 90 ? 7.488 -9.844 -10.094 1 96.44 90 LYS A N 1
ATOM 712 C CA . LYS A 1 90 ? 8.578 -10.453 -10.836 1 96.44 90 LYS A CA 1
ATOM 713 C C . LYS A 1 90 ? 9.922 -10.219 -10.148 1 96.44 90 LYS A C 1
ATOM 715 O O . LYS A 1 90 ? 10.172 -9.125 -9.633 1 96.44 90 LYS A O 1
ATOM 720 N N . GLY A 1 91 ? 10.695 -11.211 -10.125 1 97.44 91 GLY A N 1
ATOM 721 C CA . GLY A 1 91 ? 12.023 -11.117 -9.555 1 97.44 91 GLY A CA 1
ATOM 722 C C . GLY A 1 91 ? 13.078 -11.867 -10.344 1 97.44 91 GLY A C 1
ATOM 723 O O . GLY A 1 91 ? 12.742 -12.68 -11.211 1 97.44 91 GLY A O 1
ATOM 724 N N . VAL A 1 92 ? 14.344 -11.531 -10.047 1 98.25 92 VAL A N 1
ATOM 725 C CA . VAL A 1 92 ? 15.469 -12.18 -10.719 1 98.25 92 VAL A CA 1
ATOM 726 C C . VAL A 1 92 ? 16.188 -13.117 -9.75 1 98.25 92 VAL A C 1
ATOM 728 O O . VAL A 1 92 ? 16.5 -12.727 -8.625 1 98.25 92 VAL A O 1
ATOM 731 N N . VAL A 1 93 ? 16.438 -14.328 -10.195 1 98.5 93 VAL A N 1
ATOM 732 C CA . VAL A 1 93 ? 17.141 -15.312 -9.375 1 98.5 93 VAL A CA 1
ATOM 733 C C . VAL A 1 93 ? 18.594 -14.906 -9.211 1 98.5 93 VAL A C 1
ATOM 735 O O . VAL A 1 93 ? 19.281 -14.625 -10.195 1 98.5 93 VAL A O 1
ATOM 738 N N . HIS A 1 94 ? 19.125 -14.875 -7.988 1 98 94 HIS A N 1
ATOM 739 C CA . HIS A 1 94 ? 20.531 -14.516 -7.836 1 98 94 HIS A CA 1
ATOM 740 C C . HIS A 1 94 ? 21.297 -15.586 -7.055 1 98 94 HIS A C 1
ATOM 742 O O . HIS A 1 94 ? 22.516 -15.516 -6.938 1 98 94 HIS A O 1
ATOM 748 N N . HIS A 1 95 ? 20.547 -16.609 -6.52 1 98.12 95 HIS A N 1
ATOM 749 C CA . HIS A 1 95 ? 21.188 -17.75 -5.875 1 98.12 95 HIS A CA 1
ATOM 750 C C . HIS A 1 95 ? 20.25 -18.953 -5.828 1 98.12 95 HIS A C 1
ATOM 752 O O . HIS A 1 95 ? 19.078 -18.828 -5.465 1 98.12 95 HIS A O 1
ATOM 758 N N . VAL A 1 96 ? 20.828 -20.109 -6.172 1 98.5 96 VAL A N 1
ATOM 759 C CA . VAL A 1 96 ? 20.062 -21.344 -6.168 1 98.5 96 VAL A CA 1
ATOM 760 C C . VAL A 1 96 ? 20.734 -22.359 -5.242 1 98.5 96 VAL A C 1
ATOM 762 O O . VAL A 1 96 ? 21.953 -22.547 -5.293 1 98.5 96 VAL A O 1
ATOM 765 N N . PHE A 1 97 ? 19.953 -22.906 -4.426 1 97.19 97 PHE A N 1
ATOM 766 C CA . PHE A 1 97 ? 20.422 -24.031 -3.613 1 97.19 97 PHE A CA 1
ATOM 767 C C . PHE A 1 97 ? 19.312 -25.047 -3.393 1 97.19 97 PHE A C 1
ATOM 769 O O . PHE A 1 97 ? 18.188 -24.844 -3.838 1 97.19 97 PHE A O 1
ATOM 776 N N . ARG A 1 98 ? 19.594 -26.125 -2.73 1 97.25 98 ARG A N 1
ATOM 777 C CA . ARG A 1 98 ? 18.719 -27.297 -2.676 1 97.25 98 ARG A CA 1
ATOM 778 C C . ARG A 1 98 ? 17.375 -26.938 -2.037 1 97.25 98 ARG A C 1
ATOM 780 O O . ARG A 1 98 ? 16.328 -27.469 -2.439 1 97.25 98 ARG A O 1
ATOM 787 N N . HIS A 1 99 ? 17.391 -26.062 -1.082 1 98 99 HIS A N 1
ATOM 788 C CA . HIS A 1 99 ? 16.188 -25.781 -0.316 1 98 99 HIS A CA 1
ATOM 789 C C . HIS A 1 99 ? 15.336 -24.703 -0.99 1 98 99 HIS A C 1
ATOM 791 O O . HIS A 1 99 ? 14.203 -24.453 -0.579 1 98 99 HIS A O 1
ATOM 797 N N . GLY A 1 100 ? 15.938 -24 -1.965 1 98.38 100 GLY A N 1
ATOM 798 C CA . GLY A 1 100 ? 15.172 -22.969 -2.645 1 98.38 100 GLY A CA 1
ATOM 799 C C . GLY A 1 100 ? 16.031 -21.984 -3.408 1 98.38 100 GLY A C 1
ATOM 800 O O . GLY A 1 100 ? 17.188 -22.266 -3.713 1 98.38 100 GLY A O 1
ATOM 801 N N . VAL A 1 101 ? 15.359 -20.938 -3.768 1 98.31 101 VAL A N 1
ATOM 802 C CA . VAL A 1 101 ? 15.992 -19.922 -4.602 1 98.31 101 VAL A CA 1
ATOM 803 C C . VAL A 1 101 ? 15.844 -18.547 -3.947 1 98.31 101 VAL A C 1
ATOM 805 O O . VAL A 1 101 ? 14.781 -18.219 -3.393 1 98.31 101 VAL A O 1
ATOM 808 N N . PHE A 1 102 ? 16.906 -17.766 -4.008 1 98.69 102 PHE A N 1
ATOM 809 C CA . PHE A 1 102 ? 16.812 -16.359 -3.596 1 98.69 102 PHE A CA 1
ATOM 810 C C . PHE A 1 102 ? 16.609 -15.461 -4.801 1 98.69 102 PHE A C 1
ATOM 812 O O . PHE A 1 102 ? 17.297 -15.594 -5.816 1 98.69 102 PHE A O 1
ATOM 819 N N . LEU A 1 103 ? 15.633 -14.609 -4.664 1 98.44 103 LEU A N 1
ATOM 820 C CA . LEU A 1 103 ? 15.281 -13.664 -5.719 1 98.44 103 LEU A CA 1
ATOM 821 C C . LEU A 1 103 ? 15.508 -12.227 -5.258 1 98.44 103 LEU A C 1
ATOM 823 O O . LEU A 1 103 ? 15.461 -11.938 -4.062 1 98.44 103 LEU A O 1
ATOM 827 N N . ARG A 1 104 ? 15.789 -11.406 -6.18 1 97.88 104 ARG A N 1
ATOM 828 C CA . ARG A 1 104 ? 15.711 -9.961 -6.008 1 97.88 104 ARG A CA 1
ATOM 829 C C . ARG A 1 104 ? 14.5 -9.383 -6.738 1 97.88 104 ARG A C 1
ATOM 831 O O . ARG A 1 104 ? 14.203 -9.789 -7.859 1 97.88 104 ARG A O 1
ATOM 838 N N . CYS A 1 105 ? 13.797 -8.477 -6.156 1 96.56 105 CYS A N 1
ATOM 839 C CA . CYS A 1 105 ? 12.594 -7.859 -6.715 1 96.56 105 CYS A CA 1
ATOM 840 C C . CYS A 1 105 ? 12.586 -6.359 -6.453 1 96.56 105 CYS A C 1
ATOM 842 O O . CYS A 1 105 ? 12.219 -5.914 -5.363 1 96.56 105 CYS A O 1
ATOM 844 N N . GLY A 1 106 ? 12.906 -5.633 -7.496 1 93.31 106 GLY A N 1
ATOM 845 C CA . GLY A 1 106 ? 13.047 -4.203 -7.27 1 93.31 106 GLY A CA 1
ATOM 846 C C . GLY A 1 106 ? 14.047 -3.865 -6.18 1 93.31 106 GLY A C 1
ATOM 847 O O . GLY A 1 106 ? 15.203 -4.301 -6.234 1 93.31 106 GLY A O 1
ATOM 848 N N . PRO A 1 107 ? 13.57 -3.131 -5.176 1 94.5 107 PRO A N 1
ATOM 849 C CA . PRO A 1 107 ? 14.461 -2.762 -4.07 1 94.5 107 PRO A CA 1
ATOM 850 C C . PRO A 1 107 ? 14.602 -3.873 -3.033 1 94.5 107 PRO A C 1
ATOM 852 O O . PRO A 1 107 ? 15.453 -3.785 -2.145 1 94.5 107 PRO A O 1
ATOM 855 N N . ILE A 1 108 ? 13.828 -4.84 -3.143 1 95.06 108 ILE A N 1
ATOM 856 C CA . ILE A 1 108 ? 13.906 -5.945 -2.195 1 95.06 108 ILE A CA 1
ATOM 857 C C . ILE A 1 108 ? 15.023 -6.898 -2.609 1 95.06 108 ILE A C 1
ATOM 859 O O . ILE A 1 108 ? 14.969 -7.508 -3.68 1 95.06 108 ILE A O 1
ATOM 863 N N . ARG A 1 109 ? 15.953 -7.098 -1.7 1 93.88 109 ARG A N 1
ATOM 864 C CA . ARG A 1 109 ? 17.141 -7.891 -2.018 1 93.88 109 ARG A CA 1
ATOM 865 C C . ARG A 1 109 ? 16.922 -9.359 -1.67 1 93.88 109 ARG A C 1
ATOM 867 O O . ARG A 1 109 ? 17.609 -10.234 -2.207 1 93.88 109 ARG A O 1
ATOM 874 N N . TYR A 1 110 ? 15.953 -9.547 -0.773 1 94.75 110 TYR A N 1
ATOM 875 C CA . TYR A 1 110 ? 15.797 -10.914 -0.293 1 94.75 110 TYR A CA 1
ATOM 876 C C . TYR A 1 110 ? 14.352 -11.375 -0.427 1 94.75 110 TYR A C 1
ATOM 878 O O . TYR A 1 110 ? 13.516 -11.07 0.424 1 94.75 110 TYR A O 1
ATOM 886 N N . ALA A 1 111 ? 14.102 -12.031 -1.359 1 98.19 111 ALA A N 1
ATOM 887 C CA . ALA A 1 111 ? 12.875 -12.797 -1.569 1 98.19 111 ALA A CA 1
ATOM 888 C C . ALA A 1 111 ? 13.172 -14.289 -1.72 1 98.19 111 ALA A C 1
ATOM 890 O O . ALA A 1 111 ? 13.969 -14.68 -2.572 1 98.19 111 ALA A O 1
ATOM 891 N N . PHE A 1 112 ? 12.547 -15.039 -0.861 1 98.75 112 PHE A N 1
ATOM 892 C CA . PHE A 1 112 ? 12.867 -16.469 -0.833 1 98.75 112 PHE A CA 1
ATOM 893 C C . PHE A 1 112 ? 11.727 -17.281 -1.431 1 98.75 112 PHE A C 1
ATOM 895 O O . PHE A 1 112 ? 10.562 -17.094 -1.077 1 98.75 112 PHE A O 1
ATOM 902 N N . LEU A 1 113 ? 12.016 -18.109 -2.301 1 98.69 113 LEU A N 1
ATOM 903 C CA . LEU A 1 113 ? 11.141 -19.125 -2.885 1 98.69 113 LEU A CA 1
ATOM 904 C C . LEU A 1 113 ? 11.609 -20.531 -2.506 1 98.69 113 LEU A C 1
ATOM 906 O O . LEU A 1 113 ? 12.602 -21.031 -3.047 1 98.69 113 LEU A O 1
ATOM 910 N N . SER A 1 114 ? 10.906 -21.125 -1.65 1 98.25 114 SER A N 1
ATOM 911 C CA . SER A 1 114 ? 11.328 -22.438 -1.143 1 98.25 114 SER A CA 1
ATOM 912 C C . SER A 1 114 ? 11.031 -23.547 -2.145 1 98.25 114 SER A C 1
ATOM 914 O O . SER A 1 114 ? 10.102 -23.422 -2.949 1 98.25 114 SER A O 1
ATOM 916 N N . ALA A 1 115 ? 11.75 -24.594 -2.053 1 98 115 ALA A N 1
ATOM 917 C CA . ALA A 1 115 ? 11.516 -25.766 -2.893 1 98 115 ALA A CA 1
ATOM 918 C C . ALA A 1 115 ? 10.094 -26.297 -2.705 1 98 115 ALA A C 1
ATOM 920 O O . ALA A 1 115 ? 9.469 -26.766 -3.66 1 98 115 ALA A O 1
ATOM 921 N N . ARG A 1 116 ? 9.523 -26.188 -1.517 1 97.56 116 ARG A N 1
ATOM 922 C CA . ARG A 1 116 ? 8.188 -26.688 -1.197 1 97.56 116 ARG A CA 1
ATOM 923 C C . ARG A 1 116 ? 7.121 -25.875 -1.93 1 97.56 116 ARG A C 1
ATOM 925 O O . ARG A 1 116 ? 6.031 -26.391 -2.203 1 97.56 116 ARG A O 1
ATOM 932 N N . LYS A 1 117 ? 7.5 -24.641 -2.246 1 97.69 117 LYS A N 1
ATOM 933 C CA . LYS A 1 117 ? 6.52 -23.75 -2.859 1 97.69 117 LYS A CA 1
ATOM 934 C C . LYS A 1 117 ? 6.668 -23.719 -4.379 1 97.69 117 LYS A C 1
ATOM 936 O O . LYS A 1 117 ? 6.133 -22.844 -5.051 1 97.69 117 LYS A O 1
ATOM 941 N N . MET A 1 118 ? 7.461 -24.578 -4.914 1 95.81 118 MET A N 1
ATOM 942 C CA . MET A 1 118 ? 7.535 -24.859 -6.344 1 95.81 118 MET A CA 1
ATOM 943 C C . MET A 1 118 ? 7.344 -26.344 -6.633 1 95.81 118 MET A C 1
ATOM 945 O O . MET A 1 118 ? 8.25 -27 -7.152 1 95.81 118 MET A O 1
ATOM 949 N N . PRO A 1 119 ? 6.18 -26.812 -6.418 1 93.12 119 PRO A N 1
ATOM 950 C CA . PRO A 1 119 ? 5.945 -28.266 -6.422 1 93.12 119 PRO A CA 1
ATOM 951 C C . PRO A 1 119 ? 6.199 -28.906 -7.789 1 93.12 119 PRO A C 1
ATOM 953 O O . PRO A 1 119 ? 6.484 -30.094 -7.875 1 93.12 119 PRO A O 1
ATOM 956 N N . ASN A 1 120 ? 6.223 -28.234 -8.875 1 93.25 120 ASN A N 1
ATOM 957 C CA . ASN A 1 120 ? 6.406 -28.797 -10.211 1 93.25 120 ASN A CA 1
ATOM 958 C C . ASN A 1 120 ? 7.867 -28.734 -10.648 1 93.25 120 ASN A C 1
ATOM 960 O O . ASN A 1 120 ? 8.172 -28.938 -11.828 1 93.25 120 ASN A O 1
ATOM 964 N N . TYR A 1 121 ? 8.719 -28.453 -9.703 1 96.88 121 TYR A N 1
ATOM 965 C CA . TYR A 1 121 ? 10.141 -28.312 -10.016 1 96.88 121 TYR A CA 1
ATOM 966 C C . TYR A 1 121 ? 10.977 -29.234 -9.141 1 96.88 121 TYR A C 1
ATOM 968 O O . TYR A 1 121 ? 10.648 -29.453 -7.969 1 96.88 121 TYR A O 1
ATOM 976 N N . GLN A 1 122 ? 12.07 -29.719 -9.688 1 97.5 122 GLN A N 1
ATOM 977 C CA . GLN A 1 122 ? 13.016 -30.562 -8.969 1 97.5 122 GLN A CA 1
ATOM 978 C C . GLN A 1 122 ? 14.422 -29.969 -8.992 1 97.5 122 GLN A C 1
ATOM 980 O O . GLN A 1 122 ? 14.867 -29.469 -10.023 1 97.5 122 GLN A O 1
ATOM 985 N N . TYR A 1 123 ? 15.047 -30.078 -7.887 1 98.06 123 TYR A N 1
ATOM 986 C CA . TYR A 1 123 ? 16.406 -29.547 -7.766 1 98.06 123 TYR A CA 1
ATOM 987 C C . TYR A 1 123 ? 17.391 -30.391 -8.562 1 98.06 123 TYR A C 1
ATOM 989 O O . TYR A 1 123 ? 17.344 -31.625 -8.5 1 98.06 123 TYR A O 1
ATOM 997 N N . VAL A 1 124 ? 18.172 -29.766 -9.344 1 97.38 124 VAL A N 1
ATOM 998 C CA . VAL A 1 124 ? 19.281 -30.375 -10.086 1 97.38 124 VAL A CA 1
ATOM 999 C C . VAL A 1 124 ? 20.609 -29.781 -9.633 1 97.38 124 VAL A C 1
ATOM 1001 O O . VAL A 1 124 ? 20.844 -28.578 -9.805 1 97.38 124 VAL A O 1
ATOM 1004 N N . ASP A 1 125 ? 21.391 -30.578 -9.109 1 96.06 125 ASP A N 1
ATOM 1005 C CA . ASP A 1 125 ? 22.672 -30.125 -8.609 1 96.06 125 ASP A CA 1
ATOM 1006 C C . ASP A 1 125 ? 23.688 -29.969 -9.75 1 96.06 125 ASP A C 1
ATOM 1008 O O . ASP A 1 125 ? 23.359 -30.234 -10.906 1 96.06 125 ASP A O 1
ATOM 1012 N N . GLY A 1 126 ? 25.031 -29.438 -9.359 1 93.75 126 GLY A N 1
ATOM 1013 C CA . GLY A 1 126 ? 26.062 -29.25 -10.359 1 93.75 126 GLY A CA 1
ATOM 1014 C C . GLY A 1 126 ? 26.734 -27.891 -10.266 1 93.75 126 GLY A C 1
ATOM 1015 O O . GLY A 1 126 ? 26.625 -27.203 -9.258 1 93.75 126 GLY A O 1
ATOM 1016 N N . GLU A 1 127 ? 27.453 -27.594 -11.328 1 94.88 127 GLU A N 1
ATOM 1017 C CA . GLU A 1 127 ? 28.172 -26.328 -11.406 1 94.88 127 GLU A CA 1
ATOM 1018 C C . GLU A 1 127 ? 27.203 -25.141 -11.438 1 94.88 127 GLU A C 1
ATOM 1020 O O . GLU A 1 127 ? 27.484 -24.094 -10.859 1 94.88 127 GLU A O 1
ATOM 1025 N N . ASN A 1 128 ? 26.078 -25.406 -12.133 1 95.75 128 ASN A N 1
ATOM 1026 C CA . ASN A 1 128 ? 25 -24.422 -12.188 1 95.75 128 ASN A CA 1
ATOM 1027 C C . ASN A 1 128 ? 23.688 -25 -11.68 1 95.75 128 ASN A C 1
ATOM 1029 O O . ASN A 1 128 ? 22.828 -25.406 -12.469 1 95.75 128 ASN A O 1
ATOM 1033 N N . PRO A 1 129 ? 23.547 -24.984 -10.391 1 97.62 129 PRO A N 1
ATOM 1034 C CA . PRO A 1 129 ? 22.344 -25.562 -9.812 1 97.62 129 PRO A CA 1
ATOM 1035 C C . PRO A 1 129 ? 21.062 -24.906 -10.336 1 97.62 129 PRO A C 1
ATOM 1037 O O . PRO A 1 129 ? 21.062 -23.719 -10.656 1 97.62 129 PRO A O 1
ATOM 1040 N N . ALA A 1 130 ? 20.047 -25.703 -10.398 1 98.12 130 ALA A N 1
ATOM 1041 C CA . ALA A 1 130 ? 18.797 -25.219 -10.945 1 98.12 130 ALA A CA 1
ATOM 1042 C C . ALA A 1 130 ? 17.609 -26.031 -10.43 1 98.12 130 ALA A C 1
ATOM 1044 O O . ALA A 1 130 ? 17.797 -27.109 -9.844 1 98.12 130 ALA A O 1
ATOM 1045 N N . PHE A 1 131 ? 16.484 -25.5 -10.578 1 98.38 131 PHE A N 1
ATOM 1046 C CA . PHE A 1 131 ? 15.242 -26.25 -10.461 1 98.38 131 PHE A CA 1
ATOM 1047 C C . PHE A 1 131 ? 14.617 -26.484 -11.836 1 98.38 131 PHE A C 1
ATOM 1049 O O . PHE A 1 131 ? 14.406 -25.531 -12.594 1 98.38 131 PHE A O 1
ATOM 1056 N N . SER A 1 132 ? 14.32 -27.688 -12.141 1 97.12 132 SER A N 1
ATOM 1057 C CA . SER A 1 132 ? 13.812 -28.031 -13.469 1 97.12 132 SER A CA 1
ATOM 1058 C C . SER A 1 132 ? 12.422 -28.641 -13.375 1 97.12 132 SER A C 1
ATOM 1060 O O . SER A 1 132 ? 12.148 -29.469 -12.5 1 97.12 132 SER A O 1
ATOM 1062 N N . SER A 1 133 ? 11.562 -28.156 -14.289 1 95.38 133 SER A N 1
ATOM 1063 C CA . SER A 1 133 ? 10.227 -28.734 -14.375 1 95.38 133 SER A CA 1
ATOM 1064 C C . SER A 1 133 ? 10.211 -29.984 -15.25 1 95.38 133 SER A C 1
ATOM 1066 O O . SER A 1 133 ? 11.227 -30.328 -15.852 1 95.38 133 SER A O 1
ATOM 1068 N N . ASP A 1 134 ? 9.016 -30.641 -15.297 1 92.12 134 ASP A N 1
ATOM 1069 C CA . ASP A 1 134 ? 8.844 -31.812 -16.156 1 92.12 134 ASP A CA 1
ATOM 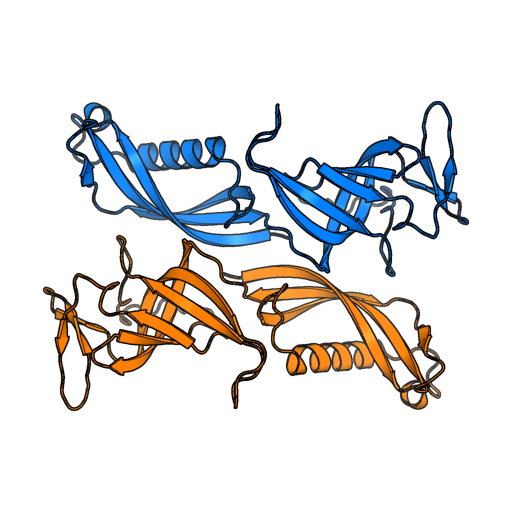1070 C C . ASP A 1 134 ? 8.969 -31.422 -17.641 1 92.12 134 ASP A C 1
ATOM 1072 O O . ASP A 1 134 ? 9.391 -32.219 -18.469 1 92.12 134 ASP A O 1
ATOM 1076 N N . GLU A 1 135 ? 8.602 -30.156 -17.938 1 90.81 135 GLU A N 1
ATOM 1077 C CA . GLU A 1 135 ? 8.695 -29.641 -19.312 1 90.81 135 GLU A CA 1
ATOM 1078 C C . GLU A 1 135 ? 10.086 -29.094 -19.609 1 90.81 135 GLU A C 1
ATOM 1080 O O . GLU A 1 135 ? 10.289 -28.422 -20.609 1 90.81 135 GLU A O 1
ATOM 1085 N N . LEU A 1 136 ? 10.992 -29.172 -18.719 1 88.62 136 LEU A N 1
ATOM 1086 C CA . LEU A 1 136 ? 12.406 -28.828 -18.844 1 88.62 136 LEU A CA 1
ATOM 1087 C C . LEU A 1 136 ? 12.602 -27.312 -18.812 1 88.62 136 LEU A C 1
ATOM 1089 O O . LEU A 1 136 ? 13.539 -26.797 -19.422 1 88.62 136 LEU A O 1
ATOM 1093 N N . VAL A 1 137 ? 11.625 -26.719 -18.234 1 92.56 137 VAL A N 1
ATOM 1094 C CA . VAL A 1 137 ? 11.82 -25.297 -17.938 1 92.56 137 VAL A CA 1
ATOM 1095 C C . VAL A 1 137 ? 12.648 -25.141 -16.672 1 92.56 137 VAL A C 1
ATOM 1097 O O . VAL A 1 137 ? 12.383 -25.797 -15.664 1 92.56 137 VAL A O 1
ATOM 1100 N N . LYS A 1 138 ? 13.602 -24.266 -16.734 1 96.06 138 LYS A N 1
ATOM 1101 C CA . LYS A 1 138 ? 14.555 -24.188 -15.633 1 96.06 138 LYS A CA 1
ATOM 1102 C C . LYS A 1 138 ? 14.453 -22.844 -14.906 1 96.06 138 LYS A C 1
ATOM 1104 O O . LYS A 1 138 ? 14.258 -21.812 -15.539 1 96.06 138 LYS A O 1
ATOM 1109 N N . ILE A 1 139 ? 14.617 -22.938 -13.641 1 97.75 139 ILE A N 1
ATOM 1110 C CA . ILE A 1 139 ? 14.844 -21.781 -12.773 1 97.75 139 ILE A CA 1
ATOM 1111 C C . ILE A 1 139 ? 16.281 -21.797 -12.266 1 97.75 139 ILE A C 1
ATOM 1113 O O . ILE A 1 139 ? 16.656 -22.641 -11.453 1 97.75 139 ILE A O 1
ATOM 1117 N N . GLU A 1 140 ? 17.078 -20.922 -12.773 1 97.81 140 GLU A N 1
ATOM 1118 C CA . GLU A 1 140 ? 18.5 -20.797 -12.445 1 97.81 140 GLU A CA 1
ATOM 1119 C C . GLU A 1 140 ? 18.906 -19.328 -12.328 1 97.81 140 GLU A C 1
ATOM 1121 O O . GLU A 1 140 ? 18.078 -18.422 -12.523 1 97.81 140 GLU A O 1
ATOM 1126 N N . ASN A 1 141 ? 20.094 -19.094 -11.984 1 97.56 141 ASN A N 1
ATOM 1127 C CA . ASN A 1 141 ? 20.578 -17.734 -11.781 1 97.56 141 ASN A CA 1
ATOM 1128 C C . ASN A 1 141 ? 20.266 -16.844 -12.984 1 97.56 141 ASN A C 1
ATOM 1130 O O . ASN A 1 141 ? 20.422 -17.281 -14.133 1 97.56 141 ASN A O 1
ATOM 1134 N N . ASP A 1 142 ? 19.734 -15.688 -12.75 1 97.06 142 ASP A N 1
ATOM 1135 C CA . ASP A 1 142 ? 19.531 -14.617 -13.719 1 97.06 142 ASP A CA 1
ATOM 1136 C C . ASP A 1 142 ? 18.219 -14.812 -14.477 1 97.06 142 ASP A C 1
ATOM 1138 O O . ASP A 1 142 ? 17.859 -14.008 -15.344 1 97.06 142 ASP A O 1
ATOM 1142 N N . VAL A 1 143 ? 17.516 -15.867 -14.219 1 96.81 143 VAL A N 1
ATOM 1143 C CA . VAL A 1 143 ? 16.188 -16.062 -14.797 1 96.81 143 VAL A CA 1
ATOM 1144 C C . VAL A 1 143 ? 15.172 -15.203 -14.055 1 96.81 143 VAL A C 1
ATOM 1146 O O . VAL A 1 143 ? 15.219 -15.094 -12.828 1 96.81 143 VAL A O 1
ATOM 1149 N N . VAL A 1 144 ? 14.297 -14.57 -14.805 1 97.75 144 VAL A N 1
ATOM 1150 C CA . VAL A 1 144 ? 13.203 -13.805 -14.219 1 97.75 144 VAL A CA 1
ATOM 1151 C C . VAL A 1 144 ? 12.031 -14.734 -13.891 1 97.75 144 VAL A C 1
ATOM 1153 O O . VAL A 1 144 ? 11.625 -15.539 -14.734 1 97.75 144 VAL A O 1
ATOM 1156 N N . VAL A 1 145 ? 11.539 -14.648 -12.703 1 97.38 145 VAL A N 1
ATOM 1157 C CA . VAL A 1 145 ? 10.461 -15.516 -12.242 1 97.38 145 VAL A CA 1
ATOM 1158 C C . VAL A 1 145 ? 9.273 -14.672 -11.781 1 97.38 145 VAL A C 1
ATOM 1160 O O . VAL A 1 145 ? 9.453 -13.688 -11.055 1 97.38 145 VAL A O 1
ATOM 1163 N N . ARG A 1 146 ? 8.102 -14.969 -12.297 1 96.5 146 ARG A N 1
ATOM 1164 C CA . ARG A 1 146 ? 6.852 -14.414 -11.789 1 96.5 146 ARG A CA 1
ATOM 1165 C C . ARG A 1 146 ? 6.324 -15.234 -10.617 1 96.5 146 ARG A C 1
ATOM 1167 O O . ARG A 1 146 ? 6.188 -16.453 -10.719 1 96.5 146 ARG A O 1
ATOM 1174 N N . PHE A 1 147 ? 6.062 -14.594 -9.492 1 97.38 147 PHE A N 1
ATOM 1175 C CA . PHE A 1 147 ? 5.676 -15.312 -8.289 1 97.38 147 PHE A CA 1
ATOM 1176 C C . PHE A 1 147 ? 4.578 -14.57 -7.535 1 97.38 147 PHE A C 1
ATOM 1178 O O . PHE A 1 147 ? 4.277 -13.414 -7.848 1 97.38 147 PHE A O 1
ATOM 1185 N N . VAL A 1 148 ? 3.928 -15.273 -6.594 1 96.12 148 VAL A N 1
ATOM 1186 C CA . VAL A 1 148 ? 2.975 -14.641 -5.684 1 96.12 148 VAL A CA 1
ATOM 1187 C C . VAL A 1 148 ? 3.619 -14.453 -4.316 1 96.12 148 VAL A C 1
ATOM 1189 O O . VAL A 1 148 ? 4.363 -15.312 -3.844 1 96.12 148 VAL A O 1
ATOM 1192 N N . VAL A 1 149 ? 3.33 -13.32 -3.652 1 96.75 149 VAL A N 1
ATOM 1193 C CA . VAL A 1 149 ? 3.871 -13.008 -2.334 1 96.75 149 VAL A CA 1
ATOM 1194 C C . VAL A 1 149 ? 3.064 -13.734 -1.261 1 96.75 149 VAL A C 1
ATOM 1196 O O . VAL A 1 149 ? 1.842 -13.594 -1.191 1 96.75 149 VAL A O 1
ATOM 1199 N N . LEU A 1 150 ? 3.73 -14.484 -0.42 1 96.62 150 LEU A N 1
ATOM 1200 C CA . LEU A 1 150 ? 3.064 -15.172 0.676 1 96.62 150 LEU A CA 1
ATOM 1201 C C . LEU A 1 150 ? 3.082 -14.328 1.944 1 96.62 150 LEU A C 1
ATOM 1203 O O . LEU A 1 150 ? 2.174 -14.43 2.775 1 96.62 150 LEU A O 1
ATOM 1207 N N . GLY A 1 151 ? 4.129 -13.617 2.035 1 96.38 151 GLY A N 1
ATOM 1208 C CA . GLY A 1 151 ? 4.285 -12.766 3.199 1 96.38 151 GLY A CA 1
ATOM 1209 C C . GLY A 1 151 ? 5.453 -11.805 3.084 1 96.38 151 GLY A C 1
ATOM 1210 O O . GLY A 1 151 ? 6.379 -12.039 2.305 1 96.38 151 GLY A O 1
ATOM 1211 N N . VAL A 1 152 ? 5.332 -10.734 3.797 1 95.69 152 VAL A N 1
ATOM 1212 C CA . VAL A 1 152 ? 6.371 -9.711 3.848 1 95.69 152 VAL A CA 1
ATOM 1213 C C . VAL A 1 152 ? 6.723 -9.398 5.301 1 95.69 152 VAL A C 1
ATOM 1215 O O . VAL A 1 152 ? 5.836 -9.32 6.156 1 95.69 152 VAL A O 1
ATOM 1218 N N . ARG A 1 153 ? 7.973 -9.266 5.551 1 95.25 153 ARG A N 1
ATOM 1219 C CA . ARG A 1 153 ? 8.406 -8.945 6.906 1 95.25 153 ARG A CA 1
ATOM 1220 C C . ARG A 1 153 ? 9.43 -7.812 6.902 1 95.25 153 ARG A C 1
ATOM 1222 O O . ARG A 1 153 ? 10.32 -7.773 6.047 1 95.25 153 ARG A O 1
ATOM 1229 N N . TRP A 1 154 ? 9.312 -6.871 7.816 1 94.81 154 TRP A N 1
ATOM 1230 C CA . TRP A 1 154 ? 10.266 -5.785 8.016 1 94.81 154 TRP A CA 1
ATOM 1231 C C . TRP A 1 154 ? 11.359 -6.191 8.992 1 94.81 154 TRP A C 1
ATOM 1233 O O . TRP A 1 154 ? 11.078 -6.672 10.086 1 94.81 154 TRP A O 1
ATOM 1243 N N . ILE A 1 155 ? 12.531 -6.047 8.547 1 92.94 155 ILE A N 1
ATOM 1244 C CA . ILE A 1 155 ? 13.672 -6.348 9.391 1 92.94 155 ILE A CA 1
ATOM 1245 C C . ILE A 1 155 ? 14.43 -5.062 9.719 1 92.94 155 ILE A C 1
ATOM 1247 O O . ILE A 1 155 ? 14.898 -4.363 8.82 1 92.94 155 ILE A O 1
ATOM 1251 N N . GLU A 1 156 ? 14.516 -4.539 10.891 1 86.69 156 GLU A N 1
ATOM 1252 C CA . GLU A 1 156 ? 15.195 -3.314 11.305 1 86.69 156 GLU A CA 1
ATOM 1253 C C . GLU A 1 156 ? 16.703 -3.529 11.422 1 86.69 156 GLU A C 1
ATOM 1255 O O . GLU A 1 156 ? 17.484 -2.688 10.984 1 86.69 156 GLU A O 1
ATOM 1260 N N . LYS A 1 157 ? 17.125 -4.176 12.266 1 75.06 157 LYS A N 1
ATOM 1261 C CA . LYS A 1 157 ? 18.562 -4.402 12.445 1 75.06 157 LYS A CA 1
ATOM 1262 C C . LYS A 1 157 ? 18.859 -5.867 12.75 1 75.06 157 LYS A C 1
ATOM 1264 O O . LYS A 1 157 ? 18.312 -6.434 13.695 1 75.06 157 LYS A O 1
ATOM 1269 N N . ARG A 1 158 ? 19.594 -6.395 11.883 1 67.5 158 ARG A N 1
ATOM 1270 C CA . ARG A 1 158 ? 20.109 -7.73 12.156 1 67.5 158 ARG A CA 1
ATOM 1271 C C . ARG A 1 158 ? 21.516 -7.898 11.578 1 67.5 158 ARG A C 1
ATOM 1273 O O . ARG A 1 158 ? 21.672 -8.102 10.367 1 67.5 158 ARG A O 1
ATOM 1280 N N . GLY A 1 159 ? 22.484 -7.809 12.469 1 66.62 159 GLY A N 1
ATOM 1281 C CA . GLY A 1 159 ? 23.859 -7.879 11.984 1 66.62 159 GLY A CA 1
ATOM 1282 C C . GLY A 1 159 ? 24.219 -6.75 11.031 1 66.62 159 GLY A C 1
ATOM 1283 O O . GLY A 1 159 ? 24.047 -5.578 11.367 1 66.62 159 GLY A O 1
ATOM 1284 N N . ASP A 1 160 ? 24.531 -7.262 9.812 1 67.75 160 ASP A N 1
ATOM 1285 C CA . ASP A 1 160 ? 24.938 -6.336 8.758 1 67.75 160 ASP A CA 1
ATOM 1286 C C . ASP A 1 160 ? 23.719 -5.816 7.992 1 67.75 160 ASP A C 1
ATOM 1288 O O . ASP A 1 160 ? 23.859 -4.93 7.145 1 67.75 160 ASP A O 1
ATOM 1292 N N . ILE A 1 161 ? 22.625 -6.477 8.336 1 62.72 161 ILE A N 1
ATOM 1293 C CA . ILE A 1 161 ? 21.422 -6.09 7.605 1 62.72 161 ILE A CA 1
ATOM 1294 C C . ILE A 1 161 ? 20.766 -4.891 8.289 1 62.72 161 ILE A C 1
ATOM 1296 O O . ILE A 1 161 ? 20.516 -4.922 9.492 1 62.72 161 ILE A O 1
ATOM 1300 N N . LYS A 1 162 ? 20.734 -3.9 7.406 1 77.12 162 LYS A N 1
ATOM 1301 C CA . LYS A 1 162 ? 20.047 -2.691 7.848 1 77.12 162 LYS A CA 1
ATOM 1302 C C . LYS A 1 162 ? 18.547 -2.754 7.516 1 77.12 162 LYS A C 1
ATOM 1304 O O . LYS A 1 162 ? 18.062 -3.766 7.008 1 77.12 162 LYS A O 1
ATOM 1309 N N . LYS A 1 163 ? 17.656 -1.853 7.734 1 84.12 163 LYS A N 1
ATOM 1310 C CA . LYS A 1 163 ? 16.234 -1.639 7.555 1 84.12 163 LYS A CA 1
ATOM 1311 C C . LYS A 1 163 ? 15.773 -2.07 6.164 1 84.12 163 LYS A C 1
ATOM 1313 O O . LYS A 1 163 ? 16 -1.359 5.184 1 84.12 163 LYS A O 1
ATOM 1318 N N . GLU A 1 164 ? 15.266 -3.443 6.164 1 93.31 164 GLU A N 1
ATOM 1319 C CA . GLU A 1 164 ? 14.812 -3.908 4.855 1 93.31 164 GLU A CA 1
ATOM 1320 C C . GLU A 1 164 ? 13.602 -4.824 4.98 1 93.31 164 GLU A C 1
ATOM 1322 O O . GLU A 1 164 ? 13.312 -5.34 6.062 1 93.31 164 GLU A O 1
ATOM 1327 N N . PHE A 1 165 ? 12.969 -4.98 3.885 1 95.25 165 PHE A N 1
ATOM 1328 C CA . PHE A 1 165 ? 11.906 -5.969 3.781 1 95.25 165 PHE A CA 1
ATOM 1329 C C . PHE A 1 165 ? 12.438 -7.285 3.229 1 95.25 165 PHE A C 1
ATOM 1331 O O . PHE A 1 165 ? 13.289 -7.293 2.338 1 95.25 165 PHE A O 1
ATOM 1338 N N . VAL A 1 166 ? 11.914 -8.375 3.803 1 96.25 166 VAL A N 1
ATOM 1339 C CA . VAL A 1 166 ? 12.125 -9.695 3.225 1 96.25 166 VAL A CA 1
ATOM 1340 C C . VAL A 1 166 ? 10.789 -10.312 2.822 1 96.25 166 VAL A C 1
ATOM 1342 O O . VAL A 1 166 ? 9.75 -9.984 3.406 1 96.25 166 VAL A O 1
ATOM 1345 N N . MET A 1 167 ? 10.852 -11.141 1.858 1 97.56 167 MET A N 1
ATOM 1346 C CA . MET A 1 167 ? 9.609 -11.664 1.304 1 97.56 167 MET A CA 1
ATOM 1347 C C . MET A 1 167 ? 9.68 -13.188 1.166 1 97.56 167 MET A C 1
ATOM 1349 O O . MET A 1 167 ? 10.727 -13.734 0.826 1 97.56 167 MET A O 1
ATOM 1353 N N . LEU A 1 168 ? 8.609 -13.867 1.498 1 98.44 168 LEU A N 1
ATOM 1354 C CA . LEU A 1 168 ? 8.375 -15.258 1.142 1 98.44 168 LEU A CA 1
ATOM 1355 C C . LEU A 1 168 ? 7.457 -15.367 -0.072 1 98.44 168 LEU A C 1
ATOM 1357 O O . LEU A 1 168 ? 6.449 -14.664 -0.155 1 98.44 168 LEU A O 1
ATOM 1361 N N . THR A 1 169 ? 7.844 -16.219 -0.971 1 98.25 169 THR A N 1
ATOM 1362 C CA . THR A 1 169 ? 7.129 -16.25 -2.242 1 98.25 169 THR A CA 1
ATOM 1363 C C . THR A 1 169 ? 6.703 -17.672 -2.596 1 98.25 169 THR A C 1
ATOM 1365 O O . THR A 1 169 ? 7.016 -18.609 -1.869 1 98.25 169 THR A O 1
ATOM 1368 N N . SER A 1 170 ? 5.863 -17.812 -3.658 1 97.69 170 SER A N 1
ATOM 1369 C CA . SER A 1 170 ? 5.336 -19.109 -4.062 1 97.69 170 SER A CA 1
ATOM 1370 C C . SER A 1 170 ? 5.07 -19.156 -5.562 1 97.69 170 SER A C 1
ATOM 1372 O O . SER A 1 170 ? 4.758 -18.125 -6.176 1 97.69 170 SER A O 1
ATOM 1374 N N . LEU A 1 171 ? 5.164 -20.312 -6.047 1 96.31 171 LEU A N 1
ATOM 1375 C CA . LEU A 1 171 ? 4.809 -20.547 -7.441 1 96.31 171 LEU A CA 1
ATOM 1376 C C . LEU A 1 171 ? 3.52 -21.359 -7.543 1 96.31 171 LEU A C 1
ATOM 1378 O O . LEU A 1 171 ? 3.184 -21.875 -8.617 1 96.31 171 LEU A O 1
ATOM 1382 N N . GLU A 1 172 ? 2.855 -21.422 -6.398 1 91.19 172 GLU A N 1
ATOM 1383 C CA . GLU A 1 172 ? 1.588 -22.141 -6.418 1 91.19 172 GLU A CA 1
ATOM 1384 C C . GLU A 1 172 ? 0.493 -21.328 -7.094 1 91.19 172 GLU A C 1
ATOM 1386 O O . GLU A 1 172 ? -0.044 -20.391 -6.504 1 91.19 172 GLU A O 1
ATOM 1391 N N . GLY A 1 173 ? 0.196 -21.547 -8.289 1 82.5 173 GLY 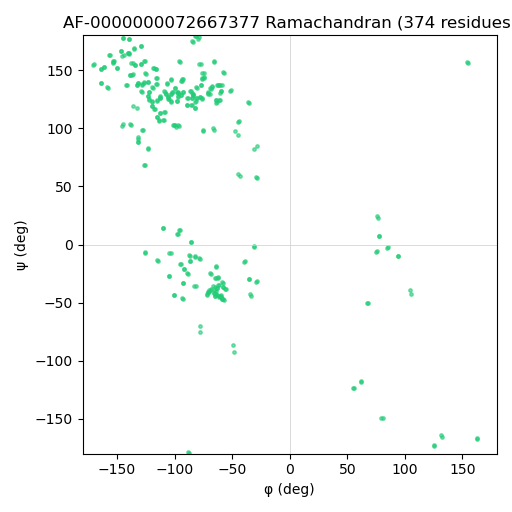A N 1
ATOM 1392 C CA . GLY A 1 173 ? -0.786 -20.844 -9.109 1 82.5 173 GLY A CA 1
ATOM 1393 C C . GLY A 1 173 ? -0.472 -20.906 -10.594 1 82.5 173 GLY A C 1
ATOM 1394 O O . GLY A 1 173 ? 0.691 -21.031 -10.984 1 82.5 173 GLY A O 1
ATOM 1395 N N . ASP A 1 174 ? -1.5 -20.719 -11.312 1 77.75 174 ASP A N 1
ATOM 1396 C CA . ASP A 1 174 ? -1.306 -20.734 -12.758 1 77.75 174 ASP A CA 1
ATOM 1397 C C . ASP A 1 174 ? -0.657 -19.438 -13.234 1 77.75 174 ASP A C 1
ATOM 1399 O O . ASP A 1 174 ? -0.813 -18.391 -12.602 1 77.75 174 ASP A O 1
ATOM 1403 N N . SER A 1 175 ? 0.116 -19.484 -14.234 1 83.5 175 SER A N 1
ATOM 1404 C CA . SER A 1 175 ? 0.732 -18.344 -14.914 1 83.5 175 SER A CA 1
ATOM 1405 C C . SER A 1 175 ? 1.926 -17.812 -14.125 1 83.5 175 SER A C 1
ATOM 1407 O O . SER A 1 175 ? 2.398 -16.703 -14.375 1 83.5 175 SER A O 1
ATOM 1409 N N . LEU A 1 176 ? 2.297 -18.594 -13.023 1 92.75 176 LEU A N 1
ATOM 1410 C CA . LEU A 1 176 ? 3.512 -18.281 -12.281 1 92.75 176 LEU A CA 1
ATOM 1411 C C . LEU A 1 176 ? 4.684 -19.125 -12.773 1 92.75 176 LEU A C 1
ATOM 1413 O O . LEU A 1 176 ? 4.484 -20.141 -13.43 1 92.75 176 LEU A O 1
ATOM 1417 N N . GLY A 1 177 ? 5.844 -18.609 -12.516 1 94.31 177 GLY A N 1
ATOM 1418 C CA . GLY A 1 177 ? 7.023 -19.328 -12.969 1 94.31 177 GLY A CA 1
ATOM 1419 C C . GLY A 1 177 ? 7.949 -18.484 -13.82 1 94.31 177 GLY A C 1
ATOM 1420 O O . GLY A 1 177 ? 7.781 -17.266 -13.906 1 94.31 177 GLY A O 1
ATOM 1421 N N . PRO A 1 178 ? 8.977 -19.156 -14.383 1 95.62 178 PRO A N 1
ATOM 1422 C CA . PRO A 1 178 ? 9.953 -18.422 -15.195 1 95.62 178 PRO A CA 1
ATOM 1423 C C . PRO A 1 178 ? 9.312 -17.75 -16.406 1 95.62 178 PRO A C 1
ATOM 1425 O O . PRO A 1 178 ? 8.398 -18.297 -17.016 1 95.62 178 PRO A O 1
ATOM 1428 N N . ILE A 1 179 ? 9.719 -16.531 -16.656 1 90.69 179 ILE A N 1
ATOM 1429 C CA . ILE A 1 179 ? 9.227 -15.781 -17.812 1 90.69 179 ILE A CA 1
ATOM 1430 C C . ILE A 1 179 ? 10.266 -15.82 -18.938 1 90.69 179 ILE A C 1
ATOM 1432 O O . ILE A 1 179 ? 11.469 -15.789 -18.672 1 90.69 179 ILE A O 1
ATOM 1436 N N . SER A 1 180 ? 10.094 -16.641 -20 1 72.88 180 SER A N 1
ATOM 1437 C CA . SER A 1 180 ? 11.039 -16.781 -21.094 1 72.88 180 SER A CA 1
ATOM 1438 C C . SER A 1 180 ? 11.547 -15.43 -21.562 1 72.88 180 SER A C 1
ATOM 1440 O O . SER A 1 180 ? 10.773 -14.477 -21.672 1 72.88 180 SER A O 1
ATOM 1442 N N . SER A 1 181 ? 12.766 -15.07 -21.266 1 54.53 181 SER A N 1
ATOM 1443 C CA . SER A 1 181 ? 13.445 -13.906 -21.828 1 54.53 181 SER A CA 1
ATOM 1444 C C . SER A 1 181 ? 13.133 -13.75 -23.312 1 54.53 181 SER A C 1
ATOM 1446 O O . SER A 1 181 ? 13.758 -12.945 -24 1 54.53 181 SER A O 1
ATOM 1448 N N . SER A 1 182 ? 12.586 -14.719 -24.031 1 42.34 182 SER A N 1
ATOM 1449 C CA . SER A 1 182 ? 12.633 -14.398 -25.453 1 42.34 182 SER A CA 1
ATOM 1450 C C . SER A 1 182 ? 12.133 -12.984 -25.719 1 42.34 182 SER A C 1
ATOM 1452 O O . SER A 1 182 ? 12.688 -12.273 -26.562 1 42.34 182 SER A O 1
ATOM 1454 N N . GLY A 1 183 ? 10.781 -12.789 -26.031 1 38.09 183 GLY A N 1
ATOM 1455 C CA . GLY A 1 183 ? 10.352 -11.562 -26.672 1 38.09 183 GLY A CA 1
ATOM 1456 C C . GLY A 1 183 ? 10.672 -10.32 -25.875 1 38.09 183 GLY A C 1
ATOM 1457 O O . GLY A 1 183 ? 10.945 -10.398 -24.672 1 38.09 183 GLY A O 1
ATOM 1458 N N . SER A 1 184 ? 11.18 -9.18 -26.516 1 34.16 184 SER A N 1
ATOM 1459 C CA . SER A 1 184 ? 11.469 -7.758 -26.359 1 34.16 184 SER A CA 1
ATOM 1460 C C . SER A 1 184 ? 10.484 -7.109 -25.391 1 34.16 184 SER A C 1
ATOM 1462 O O . SER A 1 184 ? 10.312 -5.887 -25.391 1 34.16 184 SER A O 1
ATOM 1464 N N . GLY A 1 185 ? 9.508 -7.723 -24.828 1 33.03 185 GLY A N 1
ATOM 1465 C CA . GLY A 1 185 ? 8.656 -6.758 -24.156 1 33.03 185 GLY A CA 1
ATOM 1466 C C . GLY A 1 185 ? 9.336 -6.082 -22.984 1 33.03 185 GLY A C 1
ATOM 1467 O O . GLY A 1 185 ? 9.945 -6.75 -22.141 1 33.03 185 GLY A O 1
ATOM 1468 N N . GLU A 1 186 ? 9.836 -4.898 -23.094 1 30.27 186 GLU A N 1
ATOM 1469 C CA . GLU A 1 186 ? 10.508 -3.863 -22.312 1 30.27 186 GLU A CA 1
ATOM 1470 C C . GLU A 1 186 ? 10.047 -3.891 -20.859 1 30.27 186 GLU A C 1
ATOM 1472 O O . GLU A 1 186 ? 8.852 -3.789 -20.578 1 30.27 186 GLU A O 1
ATOM 1477 N N . LEU A 1 187 ? 10.453 -4.633 -19.938 1 33.53 187 LEU A N 1
ATOM 1478 C CA . LEU A 1 187 ? 10.477 -4.289 -18.516 1 33.53 187 LEU A CA 1
ATOM 1479 C C . LEU A 1 187 ? 10.633 -2.783 -18.328 1 33.53 187 LEU A C 1
ATOM 1481 O O . LEU A 1 187 ? 11.727 -2.242 -18.5 1 33.53 187 LEU A O 1
ATOM 1485 N N . ASP A 1 188 ? 9.758 -2.016 -18.875 1 32.03 188 ASP A N 1
ATOM 1486 C CA . ASP A 1 188 ? 9.93 -0.615 -18.5 1 32.03 188 ASP A CA 1
ATOM 1487 C C . ASP A 1 188 ? 10.18 -0.475 -17 1 32.03 188 ASP A C 1
ATOM 1489 O O . ASP A 1 188 ? 9.242 -0.518 -16.203 1 32.03 188 ASP A O 1
ATOM 1493 N N . LEU A 1 189 ? 11.133 -0.972 -16.391 1 25.06 189 LEU A N 1
ATOM 1494 C CA . LEU A 1 189 ? 11.688 -0.455 -15.148 1 25.06 189 LEU A CA 1
ATOM 1495 C C . LEU A 1 189 ? 11.859 1.059 -15.219 1 25.06 189 LEU A C 1
ATOM 1497 O O . LEU A 1 189 ? 12.281 1.594 -16.25 1 25.06 189 LEU A O 1
ATOM 1501 N N . MET B 1 1 ? -4.531 9.305 -4.684 1 63.5 1 MET B N 1
ATOM 1502 C CA . MET B 1 1 ? -3.592 8.227 -4.398 1 63.5 1 MET B CA 1
ATOM 1503 C C . MET B 1 1 ? -4.176 6.879 -4.805 1 63.5 1 MET B C 1
ATOM 1505 O O . MET B 1 1 ? -5.379 6.648 -4.664 1 63.5 1 MET B O 1
ATOM 1509 N N . PHE B 1 2 ? -3.59 6.242 -5.828 1 75.31 2 PHE B N 1
ATOM 1510 C CA . PHE B 1 2 ? -4.055 4.898 -6.145 1 75.31 2 PHE B CA 1
ATOM 1511 C C . PHE B 1 2 ? -2.881 3.965 -6.418 1 75.31 2 PHE B C 1
ATOM 1513 O O . PHE B 1 2 ? -1.776 4.422 -6.715 1 75.31 2 PHE B O 1
ATOM 1520 N N . CYS B 1 3 ? -3.17 2.775 -6.012 1 88.38 3 CYS B N 1
ATOM 1521 C CA . CYS B 1 3 ? -2.186 1.715 -6.199 1 88.38 3 CYS B CA 1
ATOM 1522 C C . CYS B 1 3 ? -2.682 0.682 -7.207 1 88.38 3 CYS B C 1
ATOM 1524 O O . CYS B 1 3 ? -3.818 0.216 -7.113 1 88.38 3 CYS B O 1
ATOM 1526 N N . GLU B 1 4 ? -1.857 0.457 -8.211 1 91.69 4 GLU B N 1
ATOM 1527 C CA . GLU B 1 4 ? -2.135 -0.619 -9.156 1 91.69 4 GLU B CA 1
ATOM 1528 C C . GLU B 1 4 ? -1.364 -1.886 -8.789 1 91.69 4 GLU B C 1
ATOM 1530 O O . GLU B 1 4 ? -0.144 -1.85 -8.625 1 91.69 4 GLU B O 1
ATOM 1535 N N . VAL B 1 5 ? -2.152 -2.998 -8.688 1 93.44 5 VAL B N 1
ATOM 1536 C CA . VAL B 1 5 ? -1.505 -4.234 -8.266 1 93.44 5 VAL B CA 1
ATOM 1537 C C . VAL B 1 5 ? -1.962 -5.387 -9.156 1 93.44 5 VAL B C 1
ATOM 1539 O O . VAL B 1 5 ? -3.018 -5.309 -9.789 1 93.44 5 VAL B O 1
ATOM 1542 N N . GLU B 1 6 ? -1.137 -6.402 -9.266 1 94.25 6 GLU B N 1
ATOM 1543 C CA . GLU B 1 6 ? -1.494 -7.648 -9.945 1 94.25 6 GLU B CA 1
ATOM 1544 C C . GLU B 1 6 ? -1.808 -8.75 -8.938 1 94.25 6 GLU B C 1
ATOM 1546 O O . GLU B 1 6 ? -1.032 -8.992 -8.016 1 94.25 6 GLU B O 1
ATOM 1551 N N . LEU B 1 7 ? -2.949 -9.391 -9.133 1 94.94 7 LEU B N 1
ATOM 1552 C CA . LEU B 1 7 ? -3.428 -10.375 -8.172 1 94.94 7 LEU B CA 1
ATOM 1553 C C . LEU B 1 7 ? -3.795 -11.68 -8.875 1 94.94 7 LEU B C 1
ATOM 1555 O O . LEU B 1 7 ? -4.07 -11.688 -10.078 1 94.94 7 LEU B O 1
ATOM 1559 N N . LEU B 1 8 ? -3.752 -12.711 -8.141 1 93.62 8 LEU B N 1
ATOM 1560 C CA . LEU B 1 8 ? -4.246 -14.023 -8.539 1 93.62 8 LEU B CA 1
ATOM 1561 C C . LEU B 1 8 ? -5.461 -14.43 -7.711 1 93.62 8 LEU B C 1
ATOM 1563 O O . LEU B 1 8 ? -5.441 -14.328 -6.48 1 93.62 8 LEU B O 1
ATOM 1567 N N . ARG B 1 9 ? -6.523 -14.797 -8.445 1 92.44 9 ARG B N 1
ATOM 1568 C CA . ARG B 1 9 ? -7.719 -15.242 -7.738 1 92.44 9 ARG B CA 1
ATOM 1569 C C . ARG B 1 9 ? -8.352 -16.453 -8.43 1 92.44 9 ARG B C 1
ATOM 1571 O O . ARG B 1 9 ? -8.398 -16.5 -9.664 1 92.44 9 ARG B O 1
ATOM 1578 N N . ASP B 1 10 ? -8.914 -17.312 -7.59 1 90.81 10 ASP B N 1
ATOM 1579 C CA . ASP B 1 10 ? -9.703 -18.422 -8.117 1 90.81 10 ASP B CA 1
ATOM 1580 C C . ASP B 1 10 ? -11.172 -18.031 -8.281 1 90.81 10 ASP B C 1
ATOM 1582 O O . ASP B 1 10 ? -11.844 -17.703 -7.301 1 90.81 10 ASP B O 1
ATOM 1586 N N . VAL B 1 11 ? -11.617 -18.109 -9.484 1 91.94 11 VAL B N 1
ATOM 1587 C CA . VAL B 1 11 ? -13 -17.734 -9.773 1 91.94 11 VAL B CA 1
ATOM 1588 C C . VAL B 1 11 ? -13.836 -19 -9.961 1 91.94 11 VAL B C 1
ATOM 1590 O O . VAL B 1 11 ? -13.523 -19.844 -10.805 1 91.94 11 VAL B O 1
ATOM 1593 N N . ALA B 1 12 ? -14.859 -19.094 -9.18 1 90.19 12 ALA B N 1
ATOM 1594 C CA . ALA B 1 12 ? -15.734 -20.266 -9.25 1 90.19 12 ALA B CA 1
ATOM 1595 C C . ALA B 1 12 ? -16.812 -20.078 -10.312 1 90.19 12 ALA B C 1
ATOM 1597 O O . ALA B 1 12 ? -17.469 -19.031 -10.367 1 90.19 12 ALA B O 1
ATOM 1598 N N . VAL B 1 13 ? -16.984 -21.062 -11.133 1 86.88 13 VAL B N 1
ATOM 1599 C CA . VAL B 1 13 ? -18.031 -21.109 -12.133 1 86.88 13 VAL B CA 1
ATOM 1600 C C . VAL B 1 13 ? -18.812 -22.422 -12.016 1 86.88 13 VAL B C 1
ATOM 1602 O O . VAL B 1 13 ? -18.203 -23.484 -11.898 1 86.88 13 VAL B O 1
ATOM 1605 N N . LEU B 1 14 ? -20.125 -22.281 -11.992 1 83.44 14 LEU B N 1
ATOM 1606 C CA . LEU B 1 14 ? -20.938 -23.484 -11.93 1 83.44 14 LEU B CA 1
ATOM 1607 C C . LEU B 1 14 ? -20.734 -24.344 -13.172 1 83.44 14 LEU B C 1
ATOM 1609 O O . LEU B 1 14 ? -20.703 -23.844 -14.289 1 83.44 14 LEU B O 1
ATOM 1613 N N . ALA B 1 15 ? -20.625 -25.609 -12.922 1 79.31 15 ALA B N 1
ATOM 1614 C CA . ALA B 1 15 ? -20.391 -26.562 -14.008 1 79.31 15 ALA B CA 1
ATOM 1615 C C . ALA B 1 15 ? -21.5 -26.484 -15.055 1 79.31 15 ALA B C 1
ATOM 1617 O O . ALA B 1 15 ? -21.234 -26.594 -16.25 1 79.31 15 ALA B O 1
ATOM 1618 N N . LYS B 1 16 ? -22.672 -26.266 -14.602 1 76.5 16 LYS B N 1
ATOM 1619 C CA . LYS B 1 16 ? -23.797 -26.203 -15.523 1 76.5 16 LYS B CA 1
ATOM 1620 C C . LYS B 1 16 ? -23.641 -25.047 -16.516 1 76.5 16 LYS B C 1
ATOM 1622 O O . LYS B 1 16 ? -24.156 -25.109 -17.641 1 76.5 16 LYS B O 1
ATOM 1627 N N . ASN B 1 17 ? -22.906 -23.984 -16.047 1 74.94 17 ASN B N 1
ATOM 1628 C CA . ASN B 1 17 ? -22.688 -22.828 -16.906 1 74.94 17 ASN B CA 1
ATOM 1629 C C . ASN B 1 17 ? -21.609 -23.094 -17.953 1 74.94 17 ASN B C 1
ATOM 1631 O O . ASN B 1 17 ? -21.406 -22.312 -18.875 1 74.94 17 ASN B O 1
ATOM 1635 N N . LEU B 1 18 ? -20.984 -24.156 -17.656 1 72.69 18 LEU B N 1
ATOM 1636 C CA . LEU B 1 18 ? -19.922 -24.531 -18.578 1 72.69 18 LEU B CA 1
ATOM 1637 C C . LEU B 1 18 ? -20.438 -25.516 -19.625 1 72.69 18 LEU B C 1
ATOM 1639 O O . LEU B 1 18 ? -19.75 -25.781 -20.625 1 72.69 18 LEU B O 1
ATOM 1643 N N . GLU B 1 19 ? -21.609 -26.109 -19.297 1 66.56 19 GLU B N 1
ATOM 1644 C CA . GLU B 1 19 ? -22.188 -27.094 -20.188 1 66.56 19 GLU B CA 1
ATOM 1645 C C . GLU B 1 19 ? -22.562 -26.484 -21.531 1 66.56 19 GLU B C 1
ATOM 1647 O O . GLU B 1 19 ? -23.156 -25.406 -21.578 1 66.56 19 GLU B O 1
ATOM 1652 N N . GLY B 1 20 ? -21.953 -27.094 -22.625 1 58.72 20 GLY B N 1
ATOM 1653 C CA . GLY B 1 20 ? -22.219 -26.844 -24.031 1 58.72 20 GLY B CA 1
ATOM 1654 C C . GLY B 1 20 ? -21.125 -26.031 -24.703 1 58.72 20 GLY B C 1
ATOM 1655 O O . GLY B 1 20 ? -21.094 -25.938 -25.938 1 58.72 20 GLY B O 1
ATOM 1656 N N . THR B 1 21 ? -20.641 -24.984 -24.016 1 54.78 21 THR B N 1
ATOM 1657 C CA . THR B 1 21 ? -19.641 -24.219 -24.734 1 54.78 21 THR B CA 1
ATOM 1658 C C . THR B 1 21 ? -18.234 -24.625 -24.297 1 54.78 21 THR B C 1
ATOM 1660 O O . THR B 1 21 ? -17.984 -24.844 -23.109 1 54.78 21 THR B O 1
ATOM 1663 N N . ARG B 1 22 ? -17.516 -25.438 -25.047 1 55.28 22 ARG B N 1
ATOM 1664 C CA . ARG B 1 22 ? -16.141 -25.906 -24.875 1 55.28 22 ARG B CA 1
ATOM 1665 C C . ARG B 1 22 ? -15.305 -24.875 -24.125 1 55.28 22 ARG B C 1
ATOM 1667 O O . ARG B 1 22 ? -14.398 -25.234 -23.375 1 55.28 22 ARG B O 1
ATOM 1674 N N . LEU B 1 23 ? -15.562 -23.641 -24.25 1 58.38 23 LEU B N 1
ATOM 1675 C CA . LEU B 1 23 ? -14.703 -22.609 -23.688 1 58.38 23 LEU B CA 1
ATOM 1676 C C . LEU B 1 23 ? -15.523 -21.578 -22.906 1 58.38 23 LEU B C 1
ATOM 1678 O O . LEU B 1 23 ? -16.516 -21.062 -23.422 1 58.38 23 LEU B O 1
ATOM 1682 N N . VAL B 1 24 ? -15.695 -21.781 -21.516 1 64.5 24 VAL B N 1
ATOM 1683 C CA . VAL B 1 24 ? -16.344 -20.688 -20.797 1 64.5 24 VAL B CA 1
ATOM 1684 C C . VAL B 1 24 ? -15.891 -19.359 -21.391 1 64.5 24 VAL B C 1
ATOM 1686 O O . VAL B 1 24 ? -14.688 -19.094 -21.5 1 64.5 24 VAL B O 1
ATOM 1689 N N . PRO B 1 25 ? -16.938 -18.625 -21.828 1 73.75 25 PRO B N 1
ATOM 1690 C CA . PRO B 1 25 ? -16.531 -17.328 -22.406 1 73.75 25 PRO B CA 1
ATOM 1691 C C . PRO B 1 25 ? -15.805 -16.438 -21.391 1 73.75 25 PRO B C 1
ATOM 1693 O O . PRO B 1 25 ? -16.188 -16.406 -20.219 1 73.75 25 PRO B O 1
ATOM 1696 N N . GLN B 1 26 ? -14.641 -16.031 -21.75 1 79.62 26 GLN B N 1
ATOM 1697 C CA . GLN B 1 26 ? -13.844 -15.07 -20.984 1 79.62 26 GLN B CA 1
ATOM 1698 C C . GLN B 1 26 ? -14.727 -14.016 -20.328 1 79.62 26 GLN B C 1
ATOM 1700 O O . GLN B 1 26 ? -14.492 -13.625 -19.188 1 79.62 26 GLN B O 1
ATOM 1705 N N . ARG B 1 27 ? -15.867 -13.734 -20.984 1 83.75 27 ARG B N 1
ATOM 1706 C CA . ARG B 1 27 ? -16.766 -12.688 -20.5 1 83.75 27 ARG B CA 1
ATOM 1707 C C . ARG B 1 27 ? -17.453 -13.125 -19.203 1 83.75 27 ARG B C 1
ATOM 1709 O O . ARG B 1 27 ? -17.656 -12.305 -18.297 1 83.75 27 ARG B O 1
ATOM 1716 N N . PHE B 1 28 ? -17.797 -14.336 -19.188 1 85.56 28 PHE B N 1
ATOM 1717 C CA . PHE B 1 28 ? -18.469 -14.844 -18 1 85.56 28 PHE B CA 1
ATOM 1718 C C . PHE B 1 28 ? -17.531 -14.836 -16.797 1 85.56 28 PHE B C 1
ATOM 1720 O O . PHE B 1 28 ? -17.922 -14.453 -15.695 1 85.56 28 PHE B O 1
ATOM 1727 N N . ILE B 1 29 ? -16.344 -15.211 -17 1 86.5 29 ILE B N 1
ATOM 1728 C CA . ILE B 1 29 ? -15.344 -15.266 -15.93 1 86.5 29 ILE B CA 1
ATOM 1729 C C . ILE B 1 29 ? -15.07 -13.859 -15.406 1 86.5 29 ILE B C 1
ATOM 1731 O O . ILE B 1 29 ? -14.961 -13.648 -14.203 1 86.5 29 ILE B O 1
ATOM 1735 N N . ILE B 1 30 ? -15.031 -12.969 -16.266 1 87 30 ILE B N 1
ATOM 1736 C CA . ILE B 1 30 ? -14.789 -11.578 -15.891 1 87 30 ILE B CA 1
ATOM 1737 C C . ILE B 1 30 ? -15.953 -11.062 -15.047 1 87 30 ILE B C 1
ATOM 1739 O O . ILE B 1 30 ? -15.742 -10.391 -14.031 1 87 30 ILE B O 1
ATOM 1743 N N . THR B 1 31 ? -17.141 -11.391 -15.5 1 90.94 31 THR B N 1
ATOM 1744 C CA . THR B 1 31 ? -18.328 -10.969 -14.758 1 90.94 31 THR B CA 1
ATOM 1745 C C . THR B 1 31 ? -18.312 -11.555 -13.344 1 90.94 31 THR B C 1
ATOM 1747 O O . THR B 1 31 ? -18.594 -10.852 -12.375 1 90.94 31 THR B O 1
ATOM 1750 N N . ARG B 1 32 ? -17.969 -12.797 -13.312 1 91.94 32 ARG B N 1
ATOM 1751 C CA . ARG B 1 32 ? -17.891 -13.453 -12.016 1 91.94 32 ARG B CA 1
ATOM 1752 C C . ARG B 1 32 ? -16.812 -12.828 -11.141 1 91.94 32 ARG B C 1
ATOM 1754 O O . ARG B 1 32 ? -17.016 -12.641 -9.938 1 91.94 32 ARG B O 1
ATOM 1761 N N . LEU B 1 33 ? -15.703 -12.562 -11.734 1 93.56 33 LEU B N 1
ATOM 1762 C CA . LEU B 1 33 ? -14.617 -11.906 -11.008 1 93.56 33 LEU B CA 1
ATOM 1763 C C . LEU B 1 33 ? -15.078 -10.555 -10.461 1 93.56 33 LEU B C 1
ATOM 1765 O O . LEU B 1 33 ? -14.812 -10.234 -9.305 1 93.56 33 LEU B O 1
ATOM 1769 N N . LEU B 1 34 ? -15.719 -9.805 -11.289 1 93.12 34 LEU B N 1
ATOM 1770 C CA . LEU B 1 34 ? -16.234 -8.508 -10.883 1 93.12 34 LEU B CA 1
ATOM 1771 C C . LEU B 1 34 ? -17.219 -8.648 -9.727 1 93.12 34 LEU B C 1
ATOM 1773 O O . LEU B 1 34 ? -17.156 -7.898 -8.758 1 93.12 34 LEU B O 1
ATOM 1777 N N . GLU B 1 35 ? -18.047 -9.57 -9.875 1 93.81 35 GLU B N 1
ATOM 1778 C CA . GLU B 1 35 ? -19.031 -9.836 -8.82 1 93.81 35 GLU B CA 1
ATOM 1779 C C . GLU B 1 35 ? -18.344 -10.219 -7.512 1 93.81 35 GLU B C 1
ATOM 1781 O O . GLU B 1 35 ? -18.734 -9.75 -6.441 1 93.81 35 GLU B O 1
ATOM 1786 N N . ASP B 1 36 ? -17.391 -11.062 -7.621 1 93.44 36 ASP B N 1
ATOM 1787 C CA . ASP B 1 36 ? -16.641 -11.484 -6.445 1 93.44 36 ASP B CA 1
ATOM 1788 C C . ASP B 1 36 ? -16.016 -10.281 -5.738 1 93.44 36 ASP B C 1
ATOM 1790 O O . ASP B 1 36 ? -16.109 -10.156 -4.516 1 93.44 36 ASP B O 1
ATOM 1794 N N . LEU B 1 37 ? -15.367 -9.422 -6.492 1 93.12 37 LEU B N 1
ATOM 1795 C CA . LEU B 1 37 ? -14.68 -8.273 -5.914 1 93.12 37 LEU B CA 1
ATOM 1796 C C . LEU B 1 37 ? -15.688 -7.277 -5.34 1 93.12 37 LEU B C 1
ATOM 1798 O O . LEU B 1 37 ? -15.445 -6.684 -4.285 1 93.12 37 LEU B O 1
ATOM 1802 N N . LEU B 1 38 ? -16.797 -7.125 -6.066 1 91.19 38 LEU B N 1
ATOM 1803 C CA . LEU B 1 38 ? -17.844 -6.23 -5.578 1 91.19 38 LEU B CA 1
ATOM 1804 C C . LEU B 1 38 ? -18.422 -6.742 -4.262 1 91.19 38 LEU B C 1
ATOM 1806 O O . LEU B 1 38 ? -18.734 -5.953 -3.371 1 91.19 38 LEU B O 1
ATOM 1810 N N . ASN B 1 39 ? -18.547 -8.016 -4.148 1 91.31 39 ASN B N 1
ATOM 1811 C CA . ASN B 1 39 ? -19.078 -8.625 -2.936 1 91.31 39 ASN B CA 1
ATOM 1812 C C . ASN B 1 39 ? -18.078 -8.531 -1.779 1 91.31 39 ASN B C 1
ATOM 1814 O O . ASN B 1 39 ? -18.469 -8.281 -0.639 1 91.31 39 ASN B O 1
ATOM 1818 N N . GLU B 1 40 ? -16.859 -8.789 -2.055 1 91.06 40 GLU B N 1
ATOM 1819 C CA . GLU B 1 40 ? -15.828 -8.711 -1.025 1 91.06 40 GLU B CA 1
ATOM 1820 C C . GLU B 1 40 ? -15.555 -7.266 -0.619 1 91.06 40 GLU B C 1
ATOM 1822 O O . GLU B 1 40 ? -15.375 -6.973 0.564 1 91.06 40 GLU B O 1
ATOM 1827 N N . LYS B 1 41 ? -15.516 -6.328 -1.538 1 92.75 41 LYS B N 1
ATOM 1828 C CA . LYS B 1 41 ? -15.336 -4.883 -1.41 1 92.75 41 LYS B CA 1
ATOM 1829 C C . LYS B 1 41 ? -13.93 -4.547 -0.917 1 92.75 41 LYS B C 1
ATOM 1831 O O . LYS B 1 41 ? -13.258 -3.686 -1.484 1 92.75 41 LYS B O 1
ATOM 1836 N N . ALA B 1 42 ? -13.531 -5.262 0.217 1 93.94 42 ALA B N 1
ATOM 1837 C CA . ALA B 1 42 ? -12.219 -4.988 0.8 1 93.94 42 ALA B CA 1
ATOM 1838 C C . ALA B 1 42 ? -11.68 -6.211 1.544 1 93.94 42 ALA B C 1
ATOM 1840 O O . ALA B 1 42 ? -12.445 -7.113 1.899 1 93.94 42 ALA B O 1
ATOM 1841 N N . SER B 1 43 ? -10.391 -6.254 1.678 1 91.94 43 SER B N 1
ATOM 1842 C CA . SER B 1 43 ? -9.734 -7.242 2.529 1 91.94 43 SER B CA 1
ATOM 1843 C C . SER B 1 43 ? -8.625 -6.605 3.359 1 91.94 43 SER B C 1
ATOM 1845 O O . SER B 1 43 ? -8.07 -5.578 2.977 1 91.94 43 SER B O 1
ATOM 1847 N N . LYS B 1 44 ? -8.305 -7.207 4.438 1 90.81 44 LYS B N 1
ATOM 1848 C CA . LYS B 1 44 ? -7.281 -6.73 5.363 1 90.81 44 LYS B CA 1
ATOM 1849 C C . LYS B 1 44 ? -5.949 -6.539 4.648 1 90.81 44 LYS B C 1
ATOM 1851 O O . LYS B 1 44 ? -5.266 -5.531 4.852 1 90.81 44 LYS B O 1
ATOM 1856 N N . ASP B 1 45 ? -5.645 -7.41 3.768 1 87.31 45 ASP B N 1
ATOM 1857 C CA . ASP B 1 45 ? -4.316 -7.43 3.168 1 87.31 45 ASP B CA 1
ATOM 1858 C C . ASP B 1 45 ? -4.254 -6.527 1.938 1 87.31 45 ASP B C 1
ATOM 1860 O O . ASP B 1 45 ? -3.197 -5.977 1.619 1 87.31 45 ASP B O 1
ATOM 1864 N N . HIS B 1 46 ? -5.367 -6.312 1.31 1 89.94 46 HIS B N 1
ATOM 1865 C CA . HIS B 1 46 ? -5.316 -5.672 -0 1 89.94 46 HIS B CA 1
ATOM 1866 C C . HIS B 1 46 ? -5.973 -4.297 0.033 1 89.94 46 HIS B C 1
ATOM 1868 O O . HIS B 1 46 ? -5.812 -3.506 -0.899 1 89.94 46 HIS B O 1
ATOM 1874 N N . GLY B 1 47 ? -6.699 -4.027 1.082 1 92.69 47 GLY B N 1
ATOM 1875 C CA . GLY B 1 47 ? -7.465 -2.791 1.091 1 92.69 47 GLY B CA 1
ATOM 1876 C C . GLY B 1 47 ? -8.766 -2.891 0.317 1 92.69 47 GLY B C 1
ATOM 1877 O O . GLY B 1 47 ? -9.414 -3.941 0.313 1 92.69 47 GLY B O 1
ATOM 1878 N N . TYR B 1 48 ? -9.195 -1.812 -0.243 1 95 48 TYR B N 1
ATOM 1879 C CA . TYR B 1 48 ? -10.43 -1.771 -1.019 1 95 48 TYR B CA 1
ATOM 1880 C C . TYR B 1 48 ? -10.156 -2.004 -2.498 1 95 48 TYR B C 1
ATOM 1882 O O . TYR B 1 48 ? -9.242 -1.404 -3.066 1 95 48 TYR B O 1
ATOM 1890 N N . PHE B 1 49 ? -10.922 -2.893 -3.062 1 95.06 49 PHE B N 1
ATOM 1891 C CA . PHE B 1 49 ? -10.852 -3.133 -4.5 1 95.06 49 PHE B CA 1
ATOM 1892 C C . PHE B 1 49 ? -11.68 -2.105 -5.262 1 95.06 49 PHE B C 1
ATOM 1894 O O . PHE B 1 49 ? -12.906 -2.105 -5.176 1 95.06 49 PHE B O 1
ATOM 1901 N N . LEU B 1 50 ? -11.062 -1.271 -6.117 1 94.06 50 LEU B N 1
ATOM 1902 C CA . LEU B 1 50 ? -11.758 -0.155 -6.746 1 94.06 50 LEU B CA 1
ATOM 1903 C C . LEU B 1 50 ? -12.164 -0.504 -8.172 1 94.06 50 LEU B C 1
ATOM 1905 O O . LEU B 1 50 ? -13.258 -0.138 -8.625 1 94.06 50 LEU B O 1
ATOM 1909 N N . ALA B 1 51 ? -11.227 -1.132 -8.906 1 93.06 51 ALA B N 1
ATOM 1910 C CA . ALA B 1 51 ? -11.508 -1.423 -10.312 1 93.06 51 ALA B CA 1
ATOM 1911 C C . ALA B 1 51 ? -10.531 -2.459 -10.867 1 93.06 51 ALA B C 1
ATOM 1913 O O . ALA B 1 51 ? -9.344 -2.43 -10.555 1 93.06 51 ALA B O 1
ATOM 1914 N N . ILE B 1 52 ? -11.078 -3.312 -11.609 1 92.81 52 ILE B N 1
ATOM 1915 C CA . ILE B 1 52 ? -10.219 -4.16 -12.422 1 92.81 52 ILE B CA 1
ATOM 1916 C C . ILE B 1 52 ? -9.727 -3.379 -13.641 1 92.81 52 ILE B C 1
ATOM 1918 O O . ILE B 1 52 ? -10.531 -2.832 -14.398 1 92.81 52 ILE B O 1
ATOM 1922 N N . THR B 1 53 ? -8.492 -3.299 -13.922 1 92.75 53 THR B N 1
ATOM 1923 C CA . THR B 1 53 ? -7.973 -2.467 -15 1 92.75 53 THR B CA 1
ATOM 1924 C C . THR B 1 53 ? -7.574 -3.322 -16.203 1 92.75 53 THR B C 1
ATOM 1926 O O . THR B 1 53 ? -7.551 -2.838 -17.328 1 92.75 53 THR B O 1
ATOM 1929 N N . SER B 1 54 ? -7.199 -4.602 -15.961 1 92.12 54 SER B N 1
ATOM 1930 C CA . SER B 1 54 ? -6.902 -5.5 -17.078 1 92.12 54 SER B CA 1
ATOM 1931 C C . SER B 1 54 ? -6.887 -6.953 -16.625 1 92.12 54 SER B C 1
ATOM 1933 O O . SER B 1 54 ? -6.641 -7.242 -15.445 1 92.12 54 SER B O 1
ATOM 1935 N N . LEU B 1 55 ? -7.223 -7.832 -17.578 1 90.75 55 LEU B N 1
ATOM 1936 C CA . LEU B 1 55 ? -7.094 -9.273 -17.391 1 90.75 55 LEU B CA 1
ATOM 1937 C C . LEU B 1 55 ? -5.805 -9.797 -18.016 1 90.75 55 LEU B C 1
ATOM 1939 O O . LEU B 1 55 ? -5.543 -9.555 -19.203 1 90.75 55 LEU B O 1
ATOM 1943 N N . LYS B 1 56 ? -5.059 -10.406 -17.234 1 90.25 56 LYS B N 1
ATOM 1944 C CA . LYS B 1 56 ? -3.77 -10.852 -17.75 1 90.25 56 LYS B CA 1
ATOM 1945 C C . LYS B 1 56 ? -3.857 -12.281 -18.281 1 90.25 56 LYS B C 1
ATOM 1947 O O . LYS B 1 56 ? -3.355 -12.586 -19.359 1 90.25 56 LYS B O 1
ATOM 1952 N N . SER B 1 57 ? -4.477 -13.195 -17.516 1 90 57 SER B N 1
ATOM 1953 C CA . SER B 1 57 ? -4.582 -14.586 -17.953 1 90 57 SER B CA 1
ATOM 1954 C C . SER B 1 57 ? -5.68 -15.328 -17.203 1 90 57 SER B C 1
ATOM 1956 O O . SER B 1 57 ? -6.062 -14.93 -16.109 1 90 57 SER B O 1
ATOM 1958 N N . ILE B 1 58 ? -6.219 -16.297 -17.812 1 90.25 58 ILE B N 1
ATOM 1959 C CA . ILE B 1 58 ? -7.141 -17.25 -17.203 1 90.25 58 ILE B CA 1
ATOM 1960 C C . ILE B 1 58 ? -6.551 -18.656 -17.297 1 90.25 58 ILE B C 1
ATOM 1962 O O . ILE B 1 58 ? -6.297 -19.156 -18.391 1 90.25 58 ILE B O 1
ATOM 1966 N N . GLY B 1 59 ? -6.363 -19.203 -16.156 1 88 59 GLY B N 1
ATOM 1967 C CA . GLY B 1 59 ? -5.789 -20.547 -16.141 1 88 59 GLY B CA 1
ATOM 1968 C C . GLY B 1 59 ? -6.809 -21.641 -16.375 1 88 59 GLY B C 1
ATOM 1969 O O . GLY B 1 59 ? -7.996 -21.359 -16.562 1 88 59 GLY B O 1
ATOM 1970 N N . LYS B 1 60 ? -6.246 -22.859 -16.359 1 85 60 LYS B N 1
ATOM 1971 C CA . LYS B 1 60 ? -7.105 -24.016 -16.562 1 85 60 LYS B CA 1
ATOM 1972 C C . LYS B 1 60 ? -8.047 -24.234 -15.391 1 85 60 LYS B C 1
ATOM 1974 O O . LYS B 1 60 ? -7.641 -24.109 -14.234 1 85 60 LYS B O 1
ATOM 1979 N N . GLY B 1 61 ? -9.266 -24.469 -15.766 1 84.81 61 GLY B N 1
ATOM 1980 C CA . GLY B 1 61 ? -10.25 -24.766 -14.734 1 84.81 61 GLY B CA 1
ATOM 1981 C C . GLY B 1 61 ? -10.008 -26.078 -14.031 1 84.81 61 GLY B C 1
ATOM 1982 O O . GLY B 1 61 ? -9.609 -27.062 -14.664 1 84.81 61 GLY B O 1
ATOM 1983 N N . GLU B 1 62 ? -10.141 -26.016 -12.711 1 83.88 62 GLU B N 1
ATOM 1984 C CA . GLU B 1 62 ? -10.031 -27.234 -11.906 1 83.88 62 GLU B CA 1
ATOM 1985 C C . GLU B 1 62 ? -11.352 -27.562 -11.227 1 83.88 62 GLU B C 1
ATOM 1987 O O . GLU B 1 62 ? -12.008 -26.688 -10.664 1 83.88 62 GLU B O 1
ATOM 1992 N N . VAL B 1 63 ? -11.82 -28.781 -11.484 1 79.81 63 VAL B N 1
ATOM 1993 C CA . VAL B 1 63 ? -13.086 -29.234 -10.898 1 79.81 63 VAL B CA 1
ATOM 1994 C C . VAL B 1 63 ? -12.875 -29.594 -9.43 1 79.81 63 VAL B C 1
ATOM 1996 O O . VAL B 1 63 ? -11.93 -30.297 -9.086 1 79.81 63 VAL B O 1
ATOM 1999 N N . VAL B 1 64 ? -13.734 -28.906 -8.625 1 72.75 64 VAL B N 1
ATOM 2000 C CA . VAL B 1 64 ? -13.719 -29.312 -7.227 1 72.75 64 VAL B CA 1
ATOM 2001 C C . VAL B 1 64 ? -14.844 -30.312 -6.961 1 72.75 64 VAL B C 1
ATOM 2003 O O . VAL B 1 64 ? -15.961 -30.141 -7.453 1 72.75 64 VAL B O 1
ATOM 2006 N N . ASP B 1 65 ? -14.57 -31.531 -6.875 1 66.31 65 ASP B N 1
ATOM 2007 C CA . ASP B 1 65 ? -15.414 -32.719 -6.82 1 66.31 65 ASP B CA 1
ATOM 2008 C C . ASP B 1 65 ? -16.703 -32.438 -6.059 1 66.31 65 ASP B C 1
ATOM 2010 O O . ASP B 1 65 ? -17.781 -32.875 -6.477 1 66.31 65 ASP B O 1
ATOM 2014 N N . GLU B 1 66 ? -16.609 -31.75 -4.98 1 66.31 66 GLU B N 1
ATOM 2015 C CA . GLU B 1 66 ? -17.75 -31.812 -4.082 1 66.31 66 GLU B CA 1
ATOM 2016 C C . GLU B 1 66 ? -18.859 -30.859 -4.523 1 66.31 66 GLU B C 1
ATOM 2018 O O . GLU B 1 66 ? -20.047 -31.156 -4.348 1 66.31 66 GLU B O 1
ATOM 2023 N N . THR B 1 67 ? -18.641 -29.781 -5.02 1 63.59 67 THR B N 1
ATOM 2024 C CA . THR B 1 67 ? -19.672 -28.766 -5.223 1 63.59 67 THR B CA 1
ATOM 2025 C C . THR B 1 67 ? -20.062 -28.688 -6.695 1 63.59 67 THR B C 1
ATOM 2027 O O . THR B 1 67 ? -21.094 -28.109 -7.031 1 63.59 67 THR B O 1
ATOM 2030 N N . GLY B 1 68 ? -19.297 -29.422 -7.539 1 75.44 68 GLY B N 1
ATOM 2031 C CA . GLY B 1 68 ? -19.547 -29.328 -8.969 1 75.44 68 GLY B CA 1
ATOM 2032 C C . GLY B 1 68 ? -19.016 -28.047 -9.578 1 75.44 68 GLY B C 1
ATOM 2033 O O . GLY B 1 68 ? -19.141 -27.828 -10.781 1 75.44 68 GLY B O 1
ATOM 2034 N N . ASP B 1 69 ? -18.516 -27.156 -8.703 1 81.81 69 ASP B N 1
ATOM 2035 C CA . ASP B 1 69 ? -17.953 -25.922 -9.242 1 81.81 69 ASP B CA 1
ATOM 2036 C C . ASP B 1 69 ? -16.578 -26.141 -9.859 1 81.81 69 ASP B C 1
ATOM 2038 O O . ASP B 1 69 ? -15.844 -27.031 -9.43 1 81.81 69 ASP B O 1
ATOM 2042 N N . VAL B 1 70 ? -16.438 -25.406 -10.922 1 87.69 70 VAL B N 1
ATOM 2043 C CA . VAL B 1 70 ? -15.133 -25.359 -11.555 1 87.69 70 VAL B CA 1
ATOM 2044 C C . VAL B 1 70 ? -14.422 -24.047 -11.172 1 87.69 70 VAL B C 1
ATOM 2046 O O . VAL B 1 70 ? -15.008 -22.969 -11.266 1 87.69 70 VAL B O 1
ATOM 2049 N N . PHE B 1 71 ? -13.148 -24.141 -10.742 1 89.56 71 PHE B N 1
ATOM 2050 C CA . PHE B 1 71 ? -12.383 -22.969 -10.344 1 89.56 71 PHE B CA 1
ATOM 2051 C C . PHE B 1 71 ? -11.359 -22.609 -11.406 1 89.56 71 PHE B C 1
ATOM 2053 O O . PHE B 1 71 ? -10.562 -23.453 -11.82 1 89.56 71 PHE B O 1
ATOM 2060 N N . PHE B 1 72 ? -11.422 -21.359 -11.852 1 90.12 72 PHE B N 1
ATOM 2061 C CA . PHE B 1 72 ? -10.469 -20.844 -12.82 1 90.12 72 PHE B CA 1
ATOM 2062 C C . PHE B 1 72 ? -9.523 -19.844 -12.172 1 90.12 72 PHE B C 1
ATOM 2064 O O . PHE B 1 72 ? -9.961 -18.812 -11.648 1 90.12 72 PHE B O 1
ATOM 2071 N N . PRO B 1 73 ? -8.227 -20.156 -12.07 1 91.94 73 PRO B N 1
ATOM 2072 C CA . PRO B 1 73 ? -7.277 -19.125 -11.625 1 91.94 73 PRO B CA 1
ATOM 2073 C C . PRO B 1 73 ? -7.176 -17.953 -12.609 1 91.94 73 PRO B C 1
ATOM 2075 O O . PRO B 1 73 ? -6.914 -18.172 -13.797 1 91.94 73 PRO B O 1
ATOM 2078 N N . VAL B 1 74 ? -7.398 -16.797 -12.125 1 93.31 74 VAL B N 1
ATOM 2079 C CA . VAL B 1 74 ? -7.402 -15.609 -12.977 1 93.31 74 VAL B CA 1
ATOM 2080 C C . VAL B 1 74 ? -6.371 -14.602 -12.469 1 93.31 74 VAL B C 1
ATOM 2082 O O . VAL B 1 74 ? -6.336 -14.289 -11.273 1 93.31 74 VAL B O 1
ATOM 2085 N N . VAL B 1 75 ? -5.457 -14.172 -13.281 1 93.31 75 VAL B N 1
ATOM 2086 C CA . VAL B 1 75 ? -4.508 -13.094 -13 1 93.31 75 VAL B CA 1
ATOM 2087 C C . VAL B 1 75 ? -5.02 -11.781 -13.594 1 93.31 75 VAL B C 1
ATOM 2089 O O . VAL B 1 75 ? -5.363 -11.727 -14.773 1 93.31 75 VAL B O 1
ATOM 2092 N N . PHE B 1 76 ? -5.016 -10.805 -12.805 1 94.19 76 PHE B N 1
ATOM 2093 C CA . PHE B 1 76 ? -5.586 -9.539 -13.258 1 94.19 76 PHE B CA 1
ATOM 2094 C C . PHE B 1 76 ? -4.953 -8.359 -12.531 1 94.19 76 PHE B C 1
ATOM 2096 O O . PHE B 1 76 ? -4.387 -8.531 -11.445 1 94.19 76 PHE B O 1
ATOM 2103 N N . ASN B 1 77 ? -5.02 -7.203 -13.141 1 93.75 77 ASN B N 1
ATOM 2104 C CA . ASN B 1 77 ? -4.648 -5.949 -12.5 1 93.75 77 ASN B CA 1
ATOM 2105 C C . ASN B 1 77 ? -5.855 -5.266 -11.859 1 93.75 77 ASN B C 1
ATOM 2107 O O . ASN B 1 77 ? -6.953 -5.285 -12.422 1 93.75 77 ASN B O 1
ATOM 2111 N N . CYS B 1 78 ? -5.492 -4.727 -10.758 1 94 78 CYS B N 1
ATOM 2112 C CA . CYS B 1 78 ? -6.551 -4.09 -9.984 1 94 78 CYS B CA 1
ATOM 2113 C C . CYS B 1 78 ? -6.051 -2.801 -9.344 1 94 78 CYS B C 1
ATOM 2115 O O . CYS B 1 78 ? -4.926 -2.744 -8.844 1 94 78 CYS B O 1
ATOM 2117 N N . ARG B 1 79 ? -6.906 -1.791 -9.422 1 93.62 79 ARG B N 1
ATOM 2118 C CA . ARG B 1 79 ? -6.676 -0.594 -8.617 1 93.62 79 ARG B CA 1
ATOM 2119 C C . ARG B 1 79 ? -7.219 -0.77 -7.207 1 93.62 79 ARG B C 1
ATOM 2121 O O . ARG B 1 79 ? -8.375 -1.161 -7.02 1 93.62 79 ARG B O 1
ATOM 2128 N N . ILE B 1 80 ? -6.34 -0.474 -6.262 1 94 80 ILE B N 1
ATOM 2129 C CA . ILE B 1 80 ? -6.789 -0.649 -4.887 1 94 80 ILE B CA 1
ATOM 2130 C C . ILE B 1 80 ? -6.57 0.645 -4.105 1 94 80 ILE B C 1
ATOM 2132 O O . ILE B 1 80 ? -5.844 1.533 -4.551 1 94 80 ILE B O 1
ATOM 2136 N N . PHE B 1 81 ? -7.312 0.786 -3.049 1 93.94 81 PHE B N 1
ATOM 2137 C CA . PHE B 1 81 ? -7.117 1.828 -2.047 1 93.94 81 PHE B CA 1
ATOM 2138 C C . PHE B 1 81 ? -6.742 1.222 -0.701 1 93.94 81 PHE B C 1
ATOM 2140 O O . PHE B 1 81 ? -7.562 0.561 -0.06 1 93.94 81 PHE B O 1
ATOM 2147 N N . LEU B 1 82 ? -5.512 1.439 -0.343 1 90.94 82 LEU B N 1
ATOM 2148 C CA . LEU B 1 82 ? -4.988 0.929 0.919 1 90.94 82 LEU B CA 1
ATOM 2149 C C . LEU B 1 82 ? -4.242 2.02 1.679 1 90.94 82 LEU B C 1
ATOM 2151 O O . LEU B 1 82 ? -3.023 2.154 1.543 1 90.94 82 LEU B O 1
ATOM 2155 N N . PRO B 1 83 ? -4.949 2.775 2.473 1 91.94 83 PRO B N 1
ATOM 2156 C CA . PRO B 1 83 ? -4.285 3.85 3.217 1 91.94 83 PRO B CA 1
ATOM 2157 C C . PRO B 1 83 ? -3.289 3.324 4.246 1 91.94 83 PRO B C 1
ATOM 2159 O O . PRO B 1 83 ? -3.404 2.182 4.695 1 91.94 83 PRO B O 1
ATOM 2162 N N . PHE B 1 84 ? -2.359 4.191 4.598 1 90.81 84 PHE B N 1
ATOM 2163 C CA . PHE B 1 84 ? -1.366 3.803 5.594 1 90.81 84 PHE B CA 1
ATOM 2164 C C . PHE B 1 84 ? -0.95 5 6.438 1 90.81 84 PHE B C 1
ATOM 2166 O O . PHE B 1 84 ? -1.209 6.148 6.066 1 90.81 84 PHE B O 1
ATOM 2173 N N . LYS B 1 85 ? -0.324 4.727 7.461 1 92.69 85 LYS B N 1
ATOM 2174 C CA . LYS B 1 85 ? 0.121 5.75 8.398 1 92.69 85 LYS B CA 1
ATOM 2175 C C . LYS B 1 85 ? 1.053 6.75 7.719 1 92.69 85 LYS B C 1
ATOM 2177 O O . LYS B 1 85 ? 1.977 6.359 7.004 1 92.69 85 LYS B O 1
ATOM 2182 N N . GLY B 1 86 ? 0.775 8.016 7.93 1 91.19 86 GLY B N 1
ATOM 2183 C CA . GLY B 1 86 ? 1.646 9.07 7.441 1 91.19 86 GLY B CA 1
ATOM 2184 C C . GLY B 1 86 ? 1.226 9.609 6.086 1 91.19 86 GLY B C 1
ATOM 2185 O O . GLY B 1 86 ? 1.788 10.594 5.602 1 91.19 86 GLY B O 1
ATOM 2186 N N . GLU B 1 87 ? 0.342 8.984 5.488 1 93.94 87 GLU B N 1
ATOM 2187 C CA . GLU B 1 87 ? -0.151 9.445 4.191 1 93.94 87 GLU B CA 1
ATOM 2188 C C . GLU B 1 87 ? -1.051 10.664 4.344 1 93.94 87 GLU B C 1
ATOM 2190 O O . GLU B 1 87 ? -1.79 10.781 5.324 1 93.94 87 GLU B O 1
ATOM 2195 N N . ILE B 1 88 ? -0.952 11.508 3.428 1 95.25 88 ILE B N 1
ATOM 2196 C CA . ILE B 1 88 ? -1.871 12.641 3.365 1 95.25 88 ILE B CA 1
ATOM 2197 C C . ILE B 1 88 ? -3.039 12.305 2.441 1 95.25 88 ILE B C 1
ATOM 2199 O O . ILE B 1 88 ? -2.836 11.867 1.309 1 95.25 88 ILE B O 1
ATOM 2203 N N . LEU B 1 89 ? -4.219 12.5 2.939 1 96.19 89 LEU B N 1
ATOM 2204 C CA . LEU B 1 89 ? -5.43 12.227 2.176 1 96.19 89 LEU B CA 1
ATOM 2205 C C . LEU B 1 89 ? -6.434 13.359 2.32 1 96.19 89 LEU B C 1
ATOM 2207 O O . LEU B 1 89 ? -6.211 14.297 3.092 1 96.19 89 LEU B O 1
ATOM 2211 N N . LYS B 1 90 ? -7.473 13.312 1.477 1 96.44 90 LYS B N 1
ATOM 2212 C CA . LYS B 1 90 ? -8.594 14.242 1.547 1 96.44 90 LYS B CA 1
ATOM 2213 C C . LYS B 1 90 ? -9.891 13.516 1.878 1 96.44 90 LYS B C 1
ATOM 2215 O O . LYS B 1 90 ? -10.148 12.422 1.372 1 96.44 90 LYS B O 1
ATOM 2220 N N . GLY B 1 91 ? -10.633 14.109 2.709 1 97.44 91 GLY B N 1
ATOM 2221 C CA . GLY B 1 91 ? -11.93 13.562 3.076 1 97.44 91 GLY B CA 1
ATOM 2222 C C . GLY B 1 91 ? -13 14.625 3.215 1 97.44 91 GLY B C 1
ATOM 2223 O O . GLY B 1 91 ? -12.703 15.812 3.271 1 97.44 91 GLY B O 1
ATOM 2224 N N . VAL B 1 92 ? -14.258 14.156 3.225 1 98.25 92 VAL B N 1
ATOM 2225 C CA . VAL B 1 92 ? -15.398 15.047 3.361 1 98.25 92 VAL B CA 1
ATOM 2226 C C . VAL B 1 92 ? -16.031 14.867 4.742 1 98.25 92 VAL B C 1
ATOM 2228 O O . VAL B 1 92 ? -16.312 13.742 5.164 1 98.25 92 VAL B O 1
ATOM 2231 N N . VAL B 1 93 ? -16.281 15.977 5.41 1 98.5 93 VAL B N 1
ATOM 2232 C CA . VAL B 1 93 ? -16.891 15.945 6.73 1 98.5 93 VAL B CA 1
ATOM 2233 C C . VAL B 1 93 ? -18.359 15.523 6.605 1 98.5 93 VAL B C 1
ATOM 2235 O O . VAL B 1 93 ? -19.109 16.094 5.809 1 98.5 93 VAL B O 1
ATOM 2238 N N . HIS B 1 94 ? -18.828 14.531 7.391 1 98.06 94 HIS B N 1
ATOM 2239 C CA . HIS B 1 94 ? -20.219 14.148 7.293 1 98.06 94 HIS B CA 1
ATOM 2240 C C . HIS B 1 94 ? -20.906 14.195 8.656 1 98.06 94 HIS B C 1
ATOM 2242 O O . HIS B 1 94 ? -22.125 14.031 8.758 1 98.06 94 HIS B O 1
ATOM 2248 N N . HIS B 1 95 ? -20.094 14.43 9.734 1 98.12 95 HIS B N 1
ATOM 2249 C CA . HIS B 1 95 ? -20.656 14.633 11.062 1 98.12 95 HIS B CA 1
ATOM 2250 C C . HIS B 1 95 ? -19.703 15.383 11.969 1 98.12 95 HIS B C 1
ATOM 2252 O O . HIS B 1 95 ? -18.516 15.062 12.023 1 98.12 95 HIS B O 1
ATOM 2258 N N . VAL B 1 96 ? -20.266 16.359 12.68 1 98.5 96 VAL B N 1
ATOM 2259 C CA . VAL B 1 96 ? -19.469 17.172 13.594 1 98.5 96 VAL B CA 1
ATOM 2260 C C . VAL B 1 96 ? -20.047 17.078 15.008 1 98.5 96 VAL B C 1
ATOM 2262 O O . VAL B 1 96 ? -21.25 17.188 15.195 1 98.5 96 VAL B O 1
ATOM 2265 N N . PHE B 1 97 ? -19.203 16.828 15.898 1 97.19 97 PHE B N 1
ATOM 2266 C CA . PHE B 1 97 ? -19.578 16.891 17.297 1 97.19 97 PHE B CA 1
ATOM 2267 C C . PHE B 1 97 ? -18.438 17.406 18.156 1 97.19 97 PHE B C 1
ATOM 2269 O O . PHE B 1 97 ? -17.344 17.656 17.656 1 97.19 97 PHE B O 1
ATOM 2276 N N . ARG B 1 98 ? -18.641 17.562 19.438 1 97.25 98 ARG B N 1
ATOM 2277 C CA . ARG B 1 98 ? -17.719 18.297 20.312 1 97.25 98 ARG B CA 1
ATOM 2278 C C . ARG B 1 98 ? -16.359 17.625 20.359 1 97.25 98 ARG B C 1
ATOM 2280 O O . ARG B 1 98 ? -15.328 18.297 20.438 1 97.25 98 ARG B O 1
ATOM 2287 N N . HIS B 1 99 ? -16.328 16.328 20.297 1 98 99 HIS B N 1
ATOM 2288 C CA . HIS B 1 99 ? -15.086 15.594 20.484 1 98 99 HIS B CA 1
ATOM 2289 C C . HIS B 1 99 ? -14.32 15.461 19.172 1 98 99 HIS B C 1
ATOM 2291 O O . HIS B 1 99 ? -13.172 15.016 19.172 1 98 99 HIS B O 1
ATOM 2297 N N . GLY B 1 100 ? -15.008 15.742 18.047 1 98.44 100 GLY B N 1
ATOM 2298 C CA . GLY B 1 100 ? -14.312 15.641 16.766 1 98.44 100 GLY B CA 1
ATOM 2299 C C . GLY B 1 100 ? -15.25 15.57 15.578 1 98.44 100 GLY B C 1
ATOM 2300 O O . GLY B 1 100 ? -16.422 15.938 15.68 1 98.44 100 GLY B O 1
ATOM 2301 N N . VAL B 1 101 ? -14.625 15.219 14.5 1 98.31 101 VAL B N 1
ATOM 2302 C CA . VAL B 1 101 ? -15.344 15.195 13.234 1 98.31 101 VAL B CA 1
ATOM 2303 C C . VAL B 1 101 ? -15.18 13.828 12.578 1 98.31 101 VAL B C 1
ATOM 2305 O O . VAL B 1 101 ? -14.102 13.227 12.617 1 98.31 101 VAL B O 1
ATOM 2308 N N . PHE B 1 102 ? -16.266 13.344 12 1 98.69 102 PHE B N 1
ATOM 2309 C CA . PHE B 1 102 ? -16.203 12.148 11.172 1 98.69 102 PHE B CA 1
ATOM 2310 C C . PHE B 1 102 ? -16.094 12.516 9.695 1 98.69 102 PHE B C 1
ATOM 2312 O O . PHE B 1 102 ? -16.828 13.367 9.211 1 98.69 102 PHE B O 1
ATOM 2319 N N . LEU B 1 103 ? -15.141 11.898 9.062 1 98.44 103 LEU B N 1
ATOM 2320 C CA . LEU B 1 103 ? -14.875 12.125 7.645 1 98.44 103 LEU B CA 1
ATOM 2321 C C . LEU B 1 103 ? -15.117 10.852 6.836 1 98.44 103 LEU B C 1
ATOM 2323 O O . LEU B 1 103 ? -14.992 9.742 7.363 1 98.44 103 LEU B O 1
ATOM 2327 N N . ARG B 1 104 ? -15.477 11.039 5.641 1 97.88 104 ARG B N 1
ATOM 2328 C CA . ARG B 1 104 ? -15.422 9.984 4.629 1 97.88 104 ARG B CA 1
ATOM 2329 C C . ARG B 1 104 ? -14.273 10.219 3.654 1 97.88 104 ARG B C 1
ATOM 2331 O O . ARG B 1 104 ? -14.023 11.359 3.24 1 97.88 104 ARG B O 1
ATOM 2338 N N . CYS B 1 105 ? -13.562 9.211 3.275 1 96.56 105 CYS B N 1
ATOM 2339 C CA . CYS B 1 105 ? -12.422 9.281 2.373 1 96.56 105 CYS B CA 1
ATOM 2340 C C . CYS B 1 105 ? -12.438 8.125 1.38 1 96.56 105 CYS B C 1
ATOM 2342 O O . CYS B 1 105 ? -12.016 7.016 1.708 1 96.56 105 CYS B O 1
ATOM 2344 N N . GLY B 1 106 ? -12.828 8.469 0.179 1 93.31 106 GLY B N 1
ATOM 2345 C CA . GLY B 1 106 ? -13 7.383 -0.773 1 93.31 106 GLY B CA 1
ATOM 2346 C C . GLY B 1 106 ? -13.945 6.301 -0.287 1 93.31 106 GLY B C 1
ATOM 2347 O O . GLY B 1 106 ? -15.086 6.586 0.08 1 93.31 106 GLY B O 1
ATOM 2348 N N . PRO B 1 107 ? -13.43 5.086 -0.251 1 94.5 107 PRO B N 1
ATOM 2349 C CA . PRO B 1 107 ? -14.258 3.975 0.213 1 94.5 107 PRO B CA 1
ATOM 2350 C C . PRO B 1 107 ? -14.312 3.871 1.736 1 94.5 107 PRO B C 1
ATOM 2352 O O . PRO B 1 107 ? -15.117 3.105 2.279 1 94.5 107 PRO B O 1
ATOM 2355 N N . ILE B 1 108 ? -13.516 4.578 2.367 1 95.06 108 ILE B N 1
ATOM 2356 C CA . ILE B 1 108 ? -13.516 4.543 3.826 1 95.06 108 ILE B CA 1
ATOM 2357 C C . ILE B 1 108 ? -14.625 5.438 4.367 1 95.06 108 ILE B C 1
ATOM 2359 O O . ILE B 1 108 ? -14.617 6.652 4.156 1 95.06 108 ILE B O 1
ATOM 2363 N N . ARG B 1 109 ? -15.492 4.852 5.152 1 93.94 109 ARG B N 1
ATOM 2364 C CA . ARG B 1 109 ? -16.672 5.566 5.641 1 93.94 109 ARG B CA 1
ATOM 2365 C C . ARG B 1 109 ? -16.391 6.23 6.984 1 93.94 109 ARG B C 1
ATOM 2367 O O . ARG B 1 109 ? -17.078 7.176 7.371 1 93.94 109 ARG B O 1
ATOM 2374 N N . TYR B 1 110 ? -15.359 5.68 7.637 1 94.75 110 TYR B N 1
ATOM 2375 C CA . TYR B 1 110 ? -15.125 6.18 8.984 1 94.75 110 TYR B CA 1
ATOM 2376 C C . TYR B 1 110 ? -13.68 6.621 9.172 1 94.75 110 TYR B C 1
ATOM 2378 O O . TYR B 1 110 ? -12.797 5.793 9.414 1 94.75 110 TYR B O 1
ATOM 2386 N N . ALA B 1 111 ? -13.469 7.754 9.078 1 98.19 111 ALA B N 1
ATOM 2387 C CA . ALA B 1 111 ? -12.234 8.438 9.461 1 98.19 111 ALA B CA 1
ATOM 2388 C C . ALA B 1 111 ? -12.5 9.492 10.531 1 98.19 111 ALA B C 1
ATOM 2390 O O . ALA B 1 111 ? -13.336 10.375 10.352 1 98.19 111 ALA B O 1
ATOM 2391 N N . PHE B 1 112 ? -11.797 9.328 11.617 1 98.75 112 PHE B N 1
ATOM 2392 C CA . PHE B 1 112 ? -12.078 10.195 12.75 1 98.75 112 PHE B CA 1
ATOM 2393 C C . PHE B 1 112 ? -10.961 11.211 12.945 1 98.75 112 PHE B C 1
ATOM 2395 O O . PHE B 1 112 ? -9.781 10.852 12.945 1 98.75 112 PHE B O 1
ATOM 2402 N N . LEU B 1 113 ? -11.273 12.391 13.055 1 98.69 113 LEU B N 1
ATOM 2403 C CA . LEU B 1 113 ? -10.414 13.508 13.422 1 98.69 113 LEU B CA 1
ATOM 2404 C C . LEU B 1 113 ? -10.82 14.086 14.773 1 98.69 113 LEU B C 1
ATOM 2406 O O . LEU B 1 113 ? -11.828 14.789 14.875 1 98.69 113 LEU B O 1
ATOM 2410 N N . SER B 1 114 ? -10.039 13.836 15.727 1 98.31 114 SER B N 1
ATOM 2411 C CA . SER B 1 114 ? -10.391 14.258 17.078 1 98.31 114 SER B CA 1
ATOM 2412 C C . SER B 1 114 ? -10.117 15.742 17.281 1 98.31 114 SER B C 1
ATOM 2414 O O . SER B 1 114 ? -9.25 16.312 16.625 1 98.31 114 SER B O 1
ATOM 2416 N N . ALA B 1 115 ? -10.812 16.312 18.203 1 98 115 ALA B N 1
ATOM 2417 C CA . ALA B 1 115 ? -10.594 17.719 18.562 1 98 115 ALA B CA 1
ATOM 2418 C C . ALA B 1 115 ? -9.148 17.953 19.016 1 98 115 ALA B C 1
ATOM 2420 O O . ALA B 1 115 ? -8.57 19 18.734 1 98 115 ALA B O 1
ATOM 2421 N N . ARG B 1 116 ? -8.508 16.969 19.641 1 97.56 116 ARG B N 1
ATOM 2422 C CA . ARG B 1 116 ? -7.141 17.078 20.141 1 97.56 116 ARG B CA 1
ATOM 2423 C C . ARG B 1 116 ? -6.141 17.156 19 1 97.56 116 ARG B C 1
ATOM 2425 O O . ARG B 1 116 ? -5.055 17.719 19.156 1 97.56 116 ARG B O 1
ATOM 2432 N N . LYS B 1 117 ? -6.574 16.609 17.859 1 97.69 117 LYS B N 1
ATOM 2433 C CA . LYS B 1 117 ? -5.66 16.547 16.719 1 97.69 117 LYS B CA 1
ATOM 2434 C C . LYS B 1 117 ? -5.902 17.703 15.758 1 97.69 117 LYS B C 1
ATOM 2436 O O . LYS B 1 117 ? -5.434 17.688 14.609 1 97.69 117 LYS B O 1
ATOM 2441 N N . MET B 1 118 ? -6.695 18.641 16.125 1 95.94 118 MET B N 1
ATOM 2442 C CA . MET B 1 118 ? -6.848 19.906 15.43 1 95.94 118 MET B CA 1
ATOM 2443 C C . MET B 1 118 ? -6.648 21.078 16.391 1 95.94 118 MET B C 1
ATOM 2445 O O . MET B 1 118 ? -7.566 21.875 16.609 1 95.94 118 MET B O 1
ATOM 2449 N N . PRO B 1 119 ? -5.453 21.25 16.844 1 93.0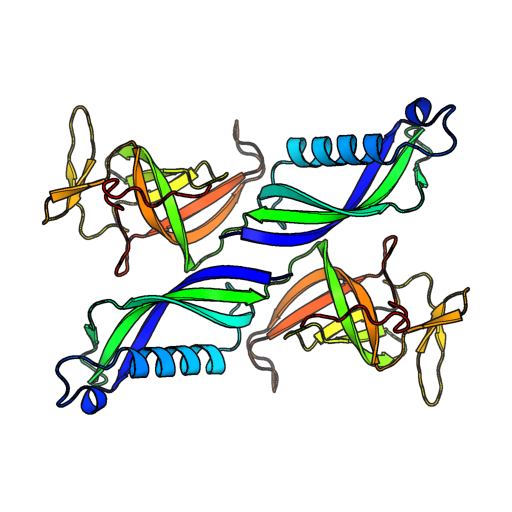6 119 PRO B N 1
ATOM 2450 C CA . PRO B 1 119 ? -5.191 22.172 17.938 1 93.06 119 PRO B CA 1
ATOM 2451 C C . PRO B 1 119 ? -5.508 23.625 17.578 1 93.06 119 PRO B C 1
ATOM 2453 O O . PRO B 1 119 ? -5.773 24.438 18.469 1 93.06 119 PRO B O 1
ATOM 2456 N N . ASN B 1 120 ? -5.617 24.047 16.391 1 93.19 120 ASN B N 1
ATOM 2457 C CA . ASN B 1 120 ? -5.863 25.438 16 1 93.19 120 ASN B CA 1
ATOM 2458 C C . ASN B 1 120 ? -7.348 25.688 15.758 1 93.19 120 ASN B C 1
ATOM 2460 O O . ASN B 1 120 ? -7.719 26.719 15.203 1 93.19 120 ASN B O 1
ATOM 2464 N N . TYR B 1 121 ? -8.156 24.75 16.172 1 96.81 121 TYR B N 1
ATOM 2465 C CA . TYR B 1 121 ? -9.594 24.875 15.961 1 96.81 121 TYR B CA 1
ATOM 2466 C C . TYR B 1 121 ? -10.352 24.75 17.281 1 96.81 121 TYR B C 1
ATOM 2468 O O . TYR B 1 121 ? -9.953 23.984 18.156 1 96.81 121 TYR B O 1
ATOM 2476 N N . GLN B 1 122 ? -11.453 25.469 17.359 1 97.5 122 GLN B N 1
ATOM 2477 C CA . GLN B 1 122 ? -12.328 25.406 18.531 1 97.5 122 GLN B CA 1
ATOM 2478 C C . GLN B 1 122 ? -13.75 25.016 18.141 1 97.5 122 GLN B C 1
ATOM 2480 O O . GLN B 1 122 ? -14.266 25.469 17.125 1 97.5 122 GLN B O 1
ATOM 2485 N N . TYR B 1 123 ? -14.305 24.203 18.953 1 98.06 123 TYR B N 1
ATOM 2486 C CA . TYR B 1 123 ? -15.664 23.734 18.703 1 98.06 123 TYR B CA 1
ATOM 2487 C C . TYR B 1 123 ? -16.672 24.859 18.922 1 98.06 123 TYR B C 1
ATOM 2489 O O . TYR B 1 123 ? -16.594 25.594 19.906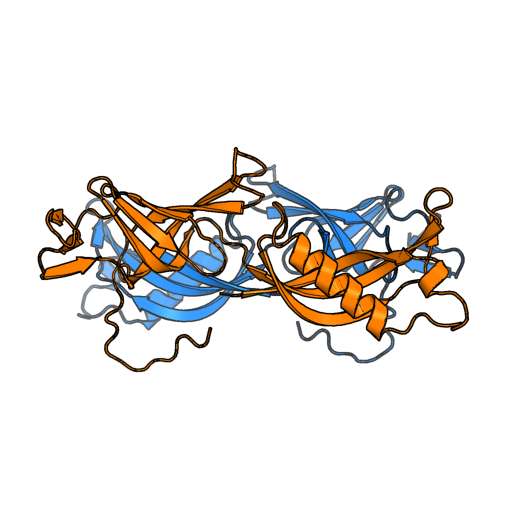 1 98.06 123 TYR B O 1
ATOM 2497 N N . VAL B 1 124 ? -17.531 25.031 18 1 97.38 124 VAL B N 1
ATOM 2498 C CA . VAL B 1 124 ? -18.656 25.969 18.062 1 97.38 124 VAL B CA 1
ATOM 2499 C C . VAL B 1 124 ? -19.969 25.203 17.969 1 97.38 124 VAL B C 1
ATOM 2501 O O . VAL B 1 124 ? -20.25 24.562 16.953 1 97.38 124 VAL B O 1
ATOM 2504 N N . ASP B 1 125 ? -20.703 25.281 18.969 1 96 125 ASP B N 1
ATOM 2505 C CA . ASP B 1 125 ? -21.969 24.562 19.016 1 96 125 ASP B CA 1
ATOM 2506 C C . ASP B 1 125 ? -23.047 25.312 18.219 1 96 125 ASP B C 1
ATOM 2508 O O . ASP B 1 125 ? -22.781 26.375 17.656 1 96 125 ASP B O 1
ATOM 2512 N N . GLY B 1 126 ? -24.375 24.656 18.156 1 93.62 126 GLY B N 1
ATOM 2513 C CA . GLY B 1 126 ? -25.469 25.266 17.453 1 93.62 126 GLY B CA 1
ATOM 2514 C C . GLY B 1 126 ? -26.188 24.328 16.5 1 93.62 126 GLY B C 1
ATOM 2515 O O . GLY B 1 126 ? -26.031 23.109 16.594 1 93.62 126 GLY B O 1
ATOM 2516 N N . GLU B 1 127 ? -26.953 24.938 15.617 1 94.75 127 GLU B N 1
ATOM 2517 C CA . GLU B 1 127 ? -27.703 24.172 14.633 1 94.75 127 GLU B CA 1
ATOM 2518 C C . GLU B 1 127 ? -26.781 23.469 13.641 1 94.75 127 GLU B C 1
ATOM 2520 O O . GLU B 1 127 ? -27.062 22.344 13.211 1 94.75 127 GLU B O 1
ATOM 2525 N N . ASN B 1 128 ? -25.688 24.203 13.336 1 95.69 128 ASN B N 1
ATOM 2526 C CA . ASN B 1 128 ? -24.641 23.656 12.477 1 95.69 128 ASN B CA 1
ATOM 2527 C C . ASN B 1 128 ? -23.281 23.672 13.164 1 95.69 128 ASN B C 1
ATOM 2529 O O . ASN B 1 128 ? -22.469 24.562 12.922 1 95.69 128 ASN B O 1
ATOM 2533 N N . PRO B 1 129 ? -23.094 22.656 13.961 1 97.62 129 PRO B N 1
ATOM 2534 C CA . PRO B 1 129 ? -21.828 22.609 14.703 1 97.62 129 PRO B CA 1
ATOM 2535 C C . PRO B 1 129 ? -20.594 22.641 13.789 1 97.62 129 PRO B C 1
ATOM 2537 O O . PRO B 1 129 ? -20.656 22.141 12.664 1 97.62 129 PRO B O 1
ATOM 2540 N N . ALA B 1 130 ? -19.578 23.219 14.281 1 98.06 130 ALA B N 1
ATOM 2541 C CA . ALA B 1 130 ? -18.375 23.359 13.484 1 98.06 130 ALA B CA 1
ATOM 2542 C C . ALA B 1 130 ? -17.141 23.531 14.375 1 98.06 130 ALA B C 1
ATOM 2544 O O . ALA B 1 130 ? -17.266 23.734 15.578 1 98.06 130 ALA B O 1
ATOM 2545 N N . PHE B 1 131 ? -16.031 23.328 13.805 1 98.31 131 PHE B N 1
ATOM 2546 C CA . PHE B 1 131 ? -14.758 23.75 14.383 1 98.31 131 PHE B CA 1
ATOM 2547 C C . PHE B 1 131 ? -14.219 24.969 13.656 1 98.31 131 PHE B C 1
ATOM 2549 O O . PHE B 1 131 ? -14.078 24.969 12.43 1 98.31 131 PHE B O 1
ATOM 2556 N N . SER B 1 132 ? -13.898 26 14.375 1 97.12 132 SER B N 1
ATOM 2557 C CA . SER B 1 132 ? -13.469 27.266 13.781 1 97.12 132 SER B CA 1
ATOM 2558 C C . SER B 1 132 ? -12.055 27.609 14.227 1 97.12 132 SER B C 1
ATOM 2560 O O . SER B 1 132 ? -11.703 27.469 15.398 1 97.12 132 SER B O 1
ATOM 2562 N N . SER B 1 133 ? -11.266 28.031 13.219 1 95.25 133 SER B N 1
ATOM 2563 C CA . SER B 1 133 ? -9.922 28.5 13.523 1 95.25 133 SER B CA 1
ATOM 2564 C C . SER B 1 133 ? -9.93 29.969 13.938 1 95.25 133 SER B C 1
ATOM 2566 O O . SER B 1 133 ? -10.969 30.625 13.891 1 95.25 133 SER B O 1
ATOM 2568 N N . ASP B 1 134 ? -8.719 30.453 14.352 1 92 134 ASP B N 1
ATOM 2569 C CA . ASP B 1 134 ? -8.57 31.875 14.695 1 92 134 ASP B CA 1
ATOM 2570 C C . ASP B 1 134 ? -8.797 32.75 13.477 1 92 134 ASP B C 1
ATOM 2572 O O . ASP B 1 134 ? -9.242 33.906 13.602 1 92 134 ASP B O 1
ATOM 2576 N N . GLU B 1 135 ? -8.492 32.219 12.281 1 90.5 135 GLU B N 1
ATOM 2577 C CA . GLU B 1 135 ? -8.68 32.938 11.031 1 90.5 135 GLU B CA 1
ATOM 2578 C C . GLU B 1 135 ? -10.102 32.781 10.5 1 90.5 135 GLU B C 1
ATOM 2580 O O . GLU B 1 135 ? -10.391 33.125 9.352 1 90.5 135 GLU B O 1
ATOM 2585 N N . LEU B 1 136 ? -10.945 32.125 11.18 1 88.5 136 LEU B N 1
ATOM 2586 C CA . LEU B 1 136 ? -12.375 31.953 10.922 1 88.5 136 LEU B CA 1
ATOM 2587 C C . LEU B 1 136 ? -12.609 30.969 9.781 1 88.5 136 LEU B C 1
ATOM 2589 O O . LEU B 1 136 ? -13.594 31.078 9.047 1 88.5 136 LEU B O 1
ATOM 2593 N N . VAL B 1 137 ? -11.625 30.156 9.633 1 92.56 137 VAL B N 1
ATOM 2594 C CA . VAL B 1 137 ? -11.844 29.031 8.734 1 92.56 137 VAL B CA 1
ATOM 2595 C C . VAL B 1 137 ? -12.594 27.922 9.469 1 92.56 137 VAL B C 1
ATOM 2597 O O . VAL B 1 137 ? -12.25 27.578 10.594 1 92.56 137 VAL B O 1
ATOM 2600 N N . LYS B 1 138 ? -13.57 27.391 8.789 1 96.06 138 LYS B N 1
ATOM 2601 C CA . LYS B 1 138 ? -14.453 26.469 9.492 1 96.06 138 LYS B CA 1
ATOM 2602 C C . LYS B 1 138 ? -14.352 25.062 8.906 1 96.06 138 LYS B C 1
ATOM 2604 O O . LYS B 1 138 ? -14.227 24.891 7.695 1 96.06 138 LYS B O 1
ATOM 2609 N N . ILE B 1 139 ? -14.43 24.125 9.781 1 97.75 139 ILE B N 1
ATOM 2610 C CA . ILE B 1 139 ? -14.633 22.719 9.445 1 97.75 139 ILE B CA 1
ATOM 2611 C C . ILE B 1 139 ? -16.031 22.297 9.859 1 97.75 139 ILE B C 1
ATOM 2613 O O . ILE B 1 139 ? -16.344 22.188 11.047 1 97.75 139 ILE B O 1
ATOM 2617 N N . GLU B 1 140 ? -16.875 22.109 8.914 1 97.81 140 GLU B N 1
ATOM 2618 C CA . GLU B 1 140 ? -18.281 21.734 9.117 1 97.81 140 GLU B CA 1
ATOM 2619 C C . GLU B 1 140 ? -18.719 20.703 8.078 1 97.81 140 GLU B C 1
ATOM 2621 O O . GLU B 1 140 ? -17.938 20.312 7.211 1 97.81 140 GLU B O 1
ATOM 2626 N N . ASN B 1 141 ? -19.891 20.25 8.188 1 97.56 141 ASN B N 1
ATOM 2627 C CA . ASN B 1 141 ? -20.406 19.219 7.289 1 97.56 141 ASN B CA 1
ATOM 2628 C C . ASN B 1 141 ? -20.188 19.609 5.824 1 97.56 141 ASN B C 1
ATOM 2630 O O . ASN B 1 141 ? -20.406 20.766 5.445 1 97.56 141 ASN B O 1
ATOM 2634 N N . ASP B 1 142 ? -19.688 18.703 5.051 1 97.06 142 ASP B N 1
ATOM 2635 C CA . ASP B 1 142 ? -19.578 18.781 3.598 1 97.06 142 ASP B CA 1
ATOM 2636 C C . ASP B 1 142 ? -18.297 19.531 3.191 1 97.06 142 ASP B C 1
ATOM 2638 O O . ASP B 1 142 ? -18.031 19.703 2.002 1 97.06 142 ASP B O 1
ATOM 2642 N N . VAL B 1 143 ? -17.562 20.016 4.121 1 96.81 143 VAL B N 1
ATOM 2643 C CA . VAL B 1 143 ? -16.266 20.625 3.832 1 96.81 143 VAL B CA 1
ATOM 2644 C C . VAL B 1 143 ? -15.227 19.531 3.568 1 96.81 143 VAL B C 1
ATOM 2646 O O . VAL B 1 143 ? -15.195 18.516 4.262 1 96.81 143 VAL B O 1
ATOM 2649 N N . VAL B 1 144 ? -14.414 19.75 2.549 1 97.75 144 VAL B N 1
ATOM 2650 C CA . VAL B 1 144 ? -13.312 18.844 2.264 1 97.75 144 VAL B CA 1
ATOM 2651 C C . VAL B 1 144 ? -12.102 19.219 3.117 1 97.75 144 VAL B C 1
ATOM 2653 O O . VAL B 1 144 ? -11.719 20.375 3.184 1 97.75 144 VAL B O 1
ATOM 2656 N N . VAL B 1 145 ? -11.531 18.266 3.775 1 97.44 145 VAL B N 1
ATOM 2657 C CA . VAL B 1 145 ? -10.398 18.484 4.676 1 97.44 145 VAL B CA 1
ATOM 2658 C C . VAL B 1 145 ? -9.219 17.625 4.242 1 97.44 145 VAL B C 1
ATOM 2660 O O . VAL B 1 145 ? -9.375 16.438 3.951 1 97.44 145 VAL B O 1
ATOM 2663 N N . ARG B 1 146 ? -8.078 18.25 4.078 1 96.5 146 ARG B N 1
ATOM 2664 C CA . ARG B 1 146 ? -6.812 17.547 3.893 1 96.5 146 ARG B CA 1
ATOM 2665 C C . ARG B 1 146 ? -6.191 17.172 5.234 1 96.5 146 ARG B C 1
ATOM 2667 O O . ARG B 1 146 ? -6.02 18.031 6.105 1 96.5 146 ARG B O 1
ATOM 2674 N N . PHE B 1 147 ? -5.867 15.906 5.43 1 97.38 147 PHE B N 1
ATOM 2675 C CA . PHE B 1 147 ? -5.391 15.445 6.727 1 97.38 147 PHE B CA 1
ATOM 2676 C C . PHE B 1 147 ? -4.266 14.43 6.555 1 97.38 147 PHE B C 1
ATOM 2678 O O . PHE B 1 147 ? -4.016 13.953 5.445 1 97.38 147 PHE B O 1
ATOM 2685 N N . VAL B 1 148 ? -3.543 14.164 7.645 1 96.12 148 VAL B N 1
ATOM 2686 C CA . VAL B 1 148 ? -2.559 13.094 7.676 1 96.12 148 VAL B CA 1
ATOM 2687 C C . VAL B 1 148 ? -3.125 11.891 8.43 1 96.12 148 VAL B C 1
ATOM 2689 O O . VAL B 1 148 ? -3.814 12.055 9.438 1 96.12 148 VAL B O 1
ATOM 2692 N N . VAL B 1 149 ? -2.816 10.664 7.961 1 96.81 149 VAL B N 1
ATOM 2693 C CA . VAL B 1 149 ? -3.285 9.4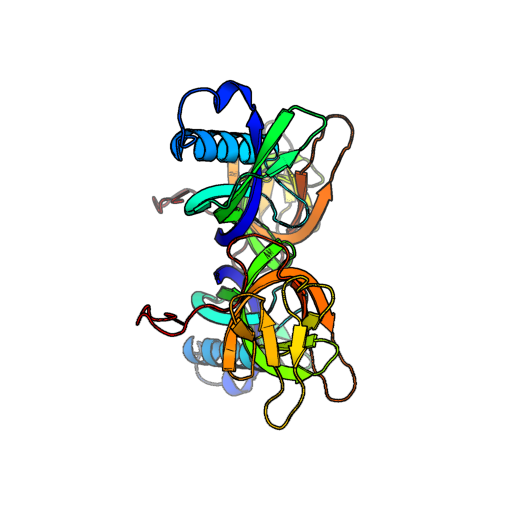3 8.586 1 96.81 149 VAL B CA 1
ATOM 2694 C C . VAL B 1 149 ? -2.395 9.086 9.773 1 96.81 149 VAL B C 1
ATOM 2696 O O . VAL B 1 149 ? -1.174 8.984 9.633 1 96.81 149 VAL B O 1
ATOM 2699 N N . LEU B 1 150 ? -2.99 8.891 10.922 1 96.69 150 LEU B N 1
ATOM 2700 C CA . LEU B 1 150 ? -2.238 8.5 12.109 1 96.69 150 LEU B CA 1
ATOM 2701 C C . LEU B 1 150 ? -2.199 6.984 12.258 1 96.69 150 LEU B C 1
ATOM 2703 O O . LEU B 1 150 ? -1.241 6.43 12.805 1 96.69 150 LEU B O 1
ATOM 2707 N N . GLY B 1 151 ? -3.26 6.426 11.836 1 96.38 151 GLY B N 1
ATOM 2708 C CA . GLY B 1 151 ? -3.365 4.977 11.914 1 96.38 151 GLY B CA 1
ATOM 2709 C C . GLY B 1 151 ? -4.57 4.426 11.172 1 96.38 151 GLY B C 1
ATOM 2710 O O . GLY B 1 151 ? -5.535 5.148 10.922 1 96.38 151 GLY B O 1
ATOM 2711 N N . VAL B 1 152 ? -4.438 3.191 10.781 1 95.75 152 VAL B N 1
ATOM 2712 C CA . VAL B 1 152 ? -5.5 2.475 10.086 1 95.75 152 VAL B CA 1
ATOM 2713 C C . VAL B 1 152 ? -5.766 1.143 10.789 1 95.75 152 VAL B C 1
ATOM 2715 O O . VAL B 1 152 ? -4.832 0.454 11.195 1 95.75 152 VAL B O 1
ATOM 2718 N N . ARG B 1 153 ? -7.012 0.826 10.922 1 95.31 153 ARG B N 1
ATOM 2719 C CA . ARG B 1 153 ? -7.371 -0.436 11.562 1 95.31 153 ARG B CA 1
ATOM 2720 C C . ARG B 1 153 ? -8.422 -1.18 10.75 1 95.31 153 ARG B C 1
ATOM 2722 O O . ARG B 1 153 ? -9.367 -0.569 10.227 1 95.31 153 ARG B O 1
ATOM 2729 N N . TRP B 1 154 ? -8.266 -2.479 10.594 1 94.88 154 TRP B N 1
ATOM 2730 C CA . TRP B 1 154 ? -9.242 -3.344 9.938 1 94.88 154 TRP B CA 1
ATOM 2731 C C . TRP B 1 154 ? -10.266 -3.869 10.93 1 94.88 154 TRP B C 1
ATOM 2733 O O . TRP B 1 154 ? -9.906 -4.402 11.984 1 94.88 154 TRP B O 1
ATOM 2743 N N . ILE B 1 155 ? -11.469 -3.654 10.602 1 92.94 155 ILE B N 1
ATOM 2744 C CA . ILE B 1 155 ? -12.555 -4.148 11.445 1 92.94 155 ILE B CA 1
ATOM 2745 C C . ILE B 1 155 ? -13.328 -5.234 10.695 1 92.94 155 ILE B C 1
ATOM 2747 O O . ILE B 1 155 ? -13.875 -4.988 9.617 1 92.94 155 ILE B O 1
ATOM 2751 N N . GLU B 1 156 ? -13.359 -6.48 11.031 1 86.44 156 GLU B N 1
ATOM 2752 C CA . GLU B 1 156 ? -14.047 -7.586 10.375 1 86.44 156 GLU B CA 1
ATOM 2753 C C . GLU B 1 156 ? -15.531 -7.586 10.703 1 86.44 156 GLU B C 1
ATOM 2755 O O . GLU B 1 156 ? -16.375 -7.777 9.82 1 86.44 156 GLU B O 1
ATOM 2760 N N . LYS B 1 157 ? -15.914 -7.918 11.703 1 74.38 157 LYS B N 1
ATOM 2761 C CA . LYS B 1 157 ? -17.328 -7.988 12.055 1 74.38 157 LYS B CA 1
ATOM 2762 C C . LYS B 1 157 ? -17.578 -7.344 13.422 1 74.38 157 LYS B C 1
ATOM 2764 O O . LYS B 1 157 ? -16.984 -7.742 14.422 1 74.38 157 LYS B O 1
ATOM 2769 N N . ARG B 1 158 ? -18.328 -6.363 13.344 1 67.5 158 ARG B N 1
ATOM 2770 C CA . ARG B 1 158 ? -18.828 -5.801 14.594 1 67.5 158 ARG B CA 1
ATOM 2771 C C . ARG B 1 158 ? -20.25 -5.289 14.438 1 67.5 158 ARG B C 1
ATOM 2773 O O . ARG B 1 158 ? -20.484 -4.227 13.859 1 67.5 158 ARG B O 1
ATOM 2780 N N . GLY B 1 159 ? -21.188 -6.086 14.961 1 66.44 159 GLY B N 1
ATOM 2781 C CA . GLY B 1 159 ? -22.578 -5.707 14.789 1 66.44 159 GLY B CA 1
ATOM 2782 C C . GLY B 1 159 ? -23.016 -5.66 13.328 1 66.44 159 GLY B C 1
ATOM 2783 O O . GLY B 1 159 ? -22.844 -6.637 12.594 1 66.44 159 GLY B O 1
ATOM 2784 N N . ASP B 1 160 ? -23.406 -4.379 13.008 1 67 160 ASP B N 1
ATOM 2785 C CA . ASP B 1 160 ? -23.875 -4.121 11.648 1 67 160 ASP B CA 1
ATOM 2786 C C . ASP B 1 160 ? -22.719 -3.789 10.711 1 67 160 ASP B C 1
ATOM 2788 O O . ASP B 1 160 ? -22.922 -3.668 9.5 1 67 160 ASP B O 1
ATOM 2792 N N . ILE B 1 161 ? -21.609 -3.617 11.391 1 62.44 161 ILE B N 1
ATOM 2793 C CA . ILE B 1 161 ? -20.453 -3.242 10.586 1 62.44 161 ILE B CA 1
ATOM 2794 C C . ILE B 1 161 ? -19.797 -4.496 10.016 1 62.44 161 ILE B C 1
ATOM 2796 O O . ILE B 1 161 ? -19.453 -5.418 10.758 1 62.44 161 ILE B O 1
ATOM 2800 N N . LYS B 1 162 ? -19.828 -4.418 8.672 1 76.94 162 LYS B N 1
ATOM 2801 C CA . LYS B 1 162 ? -19.141 -5.473 7.934 1 76.94 162 LYS B CA 1
ATOM 2802 C C . LYS B 1 162 ? -17.672 -5.137 7.734 1 76.94 162 LYS B C 1
ATOM 2804 O O . LYS B 1 162 ? -17.188 -4.113 8.227 1 76.94 162 LYS B O 1
ATOM 2809 N N . LYS B 1 163 ? -16.797 -5.824 7.133 1 84.12 163 LYS B N 1
ATOM 2810 C CA . LYS B 1 163 ? -15.367 -5.766 6.809 1 84.12 163 LYS B CA 1
ATOM 2811 C C . LYS B 1 163 ? -14.984 -4.402 6.242 1 84.12 163 LYS B C 1
ATOM 2813 O O . LYS B 1 163 ? -15.312 -4.086 5.098 1 84.12 163 LYS B O 1
ATOM 2818 N N . GLU B 1 164 ? -14.422 -3.533 7.262 1 93.25 164 GLU B N 1
ATOM 2819 C CA . GLU B 1 164 ? -14.039 -2.215 6.766 1 93.25 164 GLU B CA 1
ATOM 2820 C C . GLU B 1 164 ? -12.797 -1.695 7.48 1 93.25 164 GLU B C 1
ATOM 2822 O O . GLU B 1 164 ? -12.43 -2.203 8.547 1 93.25 164 GLU B O 1
ATOM 2827 N N . PHE B 1 165 ? -12.219 -0.745 6.871 1 95.31 165 PHE B N 1
ATOM 2828 C CA . PHE B 1 165 ? -11.133 -0.007 7.504 1 95.31 165 PHE B CA 1
ATOM 2829 C C . PHE B 1 165 ? -11.656 1.24 8.203 1 95.31 165 PHE B C 1
ATOM 2831 O O . PHE B 1 165 ? -12.562 1.909 7.691 1 95.31 165 PHE B O 1
ATOM 2838 N N . VAL B 1 166 ? -11.07 1.511 9.375 1 96.31 166 VAL B N 1
ATOM 2839 C CA . VAL B 1 166 ? -11.281 2.791 10.039 1 96.31 166 VAL B CA 1
ATOM 2840 C C . VAL B 1 166 ? -9.953 3.529 10.18 1 96.31 166 VAL B C 1
ATOM 2842 O O . VAL B 1 166 ? -8.891 2.904 10.227 1 96.31 166 VAL B O 1
ATOM 2845 N N . MET B 1 167 ? -10.055 4.785 10.211 1 97.62 167 MET B N 1
ATOM 2846 C CA . MET B 1 167 ? -8.836 5.586 10.188 1 97.62 167 MET B CA 1
ATOM 2847 C C . MET B 1 167 ? -8.867 6.652 11.281 1 97.62 167 MET B C 1
ATOM 2849 O O . MET B 1 167 ? -9.914 7.238 11.555 1 97.62 167 MET B O 1
ATOM 2853 N N . LEU B 1 168 ? -7.762 6.867 11.945 1 98.44 168 LEU B N 1
ATOM 2854 C CA . LEU B 1 168 ? -7.512 8.031 12.789 1 98.44 168 LEU B CA 1
ATOM 2855 C C . LEU B 1 168 ? -6.668 9.062 12.047 1 98.44 168 LEU B C 1
ATOM 2857 O O . LEU B 1 168 ? -5.688 8.711 11.383 1 98.44 168 LEU B O 1
ATOM 2861 N N . THR B 1 169 ? -7.086 10.281 12.164 1 98.25 169 THR B N 1
ATOM 2862 C CA . THR B 1 169 ? -6.449 11.305 11.344 1 98.25 169 THR B CA 1
ATOM 2863 C C . THR B 1 169 ? -6.004 12.492 12.195 1 98.25 169 THR B C 1
ATOM 2865 O O . THR B 1 169 ? -6.254 12.523 13.398 1 98.25 169 THR B O 1
ATOM 2868 N N . SER B 1 170 ? -5.23 13.43 11.594 1 97.75 170 SER B N 1
ATOM 2869 C CA . SER B 1 170 ? -4.688 14.586 12.305 1 97.75 170 SER B CA 1
ATOM 2870 C C . SER B 1 170 ? -4.516 15.781 11.383 1 97.75 170 SER B C 1
ATOM 2872 O O . SER B 1 170 ? -4.27 15.617 10.188 1 97.75 170 SER B O 1
ATOM 2874 N N . LEU B 1 171 ? -4.602 16.891 11.977 1 96.31 171 LEU B N 1
ATOM 2875 C CA . LEU B 1 171 ? -4.32 18.125 11.258 1 96.31 171 LEU B CA 1
ATOM 2876 C C . LEU B 1 171 ? -3.021 18.75 11.75 1 96.31 171 LEU B C 1
ATOM 2878 O O . LEU B 1 171 ? -2.74 19.922 11.453 1 96.31 171 LEU B O 1
ATOM 2882 N N . GLU B 1 172 ? -2.293 17.922 12.477 1 91.12 172 GLU B N 1
ATOM 2883 C CA . GLU B 1 172 ? -1.013 18.438 12.953 1 91.12 172 GLU B CA 1
ATOM 2884 C C . GLU B 1 172 ? 0.017 18.484 11.828 1 91.12 172 GLU B C 1
ATOM 2886 O O . GLU B 1 172 ? 0.574 17.453 11.445 1 91.12 172 GLU B O 1
ATOM 2891 N N . GLY B 1 173 ? 0.234 19.547 11.219 1 82.5 173 GLY B N 1
ATOM 2892 C CA . GLY B 1 173 ? 1.146 19.766 10.109 1 82.5 173 GLY B CA 1
ATOM 2893 C C . GLY B 1 173 ? 0.743 20.938 9.242 1 82.5 173 GLY B C 1
ATOM 2894 O O . GLY B 1 173 ? -0.441 21.266 9.141 1 82.5 173 GLY B O 1
ATOM 2895 N N . ASP B 1 174 ? 1.723 21.438 8.602 1 77.75 174 ASP B N 1
ATOM 2896 C CA . ASP B 1 174 ? 1.439 22.547 7.715 1 77.75 174 ASP B CA 1
ATOM 2897 C C . ASP B 1 174 ? 0.735 22.078 6.445 1 77.75 174 ASP B C 1
ATOM 2899 O O . ASP B 1 174 ? 0.899 20.938 6.027 1 77.75 174 ASP B O 1
ATOM 2903 N N . SER B 1 175 ? -0.098 22.844 5.879 1 83.12 175 SER B N 1
ATOM 2904 C CA . SER B 1 175 ? -0.78 22.625 4.609 1 83.12 175 SER B CA 1
ATOM 2905 C C . SER B 1 175 ? -1.938 21.641 4.762 1 83.12 175 SER B C 1
ATOM 2907 O O . SER B 1 175 ? -2.445 21.109 3.771 1 83.12 175 SER B O 1
ATOM 2909 N N . LEU B 1 176 ? -2.219 21.281 6.07 1 92.69 176 LEU B N 1
ATOM 2910 C CA . LEU B 1 176 ? -3.396 20.469 6.367 1 92.69 176 LEU B CA 1
ATOM 2911 C C . LEU B 1 176 ? -4.57 21.344 6.777 1 92.69 176 LEU B C 1
ATOM 2913 O O . LEU B 1 176 ? -4.387 22.516 7.141 1 92.69 176 LEU B O 1
ATOM 2917 N N . GLY B 1 177 ? -5.727 20.797 6.621 1 94.31 177 GLY B N 1
ATOM 2918 C CA . GLY B 1 177 ? -6.91 21.562 6.961 1 94.31 177 GLY B CA 1
ATOM 2919 C C . GLY B 1 177 ? -7.91 21.656 5.824 1 94.31 177 GLY B C 1
ATOM 2920 O O . GLY B 1 177 ? -7.781 20.953 4.82 1 94.31 177 GLY B O 1
ATOM 2921 N N . PRO B 1 178 ? -8.953 22.484 6.055 1 95.56 178 PRO B N 1
ATOM 2922 C CA . PRO B 1 178 ? -10 22.625 5.031 1 95.56 178 PRO B CA 1
ATOM 2923 C C . PRO B 1 178 ? -9.453 23.172 3.709 1 95.56 178 PRO B C 1
ATOM 2925 O O . PRO B 1 178 ? -8.562 24.016 3.701 1 95.56 178 PRO B O 1
ATOM 2928 N N . ILE B 1 179 ? -9.906 22.578 2.629 1 90.56 179 ILE B N 1
ATOM 2929 C CA . ILE B 1 179 ? -9.508 23.016 1.293 1 90.56 179 ILE B CA 1
ATOM 2930 C C . ILE B 1 179 ? -10.602 23.891 0.69 1 90.56 179 ILE B C 1
ATOM 2932 O O . ILE B 1 179 ? -11.797 23.641 0.906 1 90.56 179 ILE B O 1
ATOM 2936 N N . SER B 1 180 ? -10.461 25.219 0.645 1 72.88 180 SER B N 1
ATOM 2937 C CA . SER B 1 180 ? -11.461 26.141 0.121 1 72.88 180 SER B CA 1
ATOM 2938 C C . SER B 1 180 ? -12.039 25.641 -1.2 1 72.88 180 SER B C 1
ATOM 2940 O O . SER B 1 180 ? -11.305 25.125 -2.041 1 72.88 180 SER B O 1
ATOM 2942 N N . SER B 1 181 ? -13.25 25.141 -1.197 1 54.41 181 SER B N 1
ATOM 2943 C CA . SER B 1 181 ? -13.992 24.828 -2.412 1 54.41 181 SER B CA 1
ATOM 2944 C C . SER B 1 181 ? -13.766 25.891 -3.488 1 54.41 181 SER B C 1
ATOM 2946 O O . SER B 1 181 ? -14.445 25.891 -4.516 1 54.41 181 SER B O 1
ATOM 2948 N N . SER B 1 182 ? -13.219 27.062 -3.219 1 42.72 182 SER B N 1
ATOM 2949 C CA . SER B 1 182 ? -13.344 27.969 -4.363 1 42.72 182 SER B CA 1
ATOM 2950 C C . SER B 1 182 ? -12.891 27.297 -5.652 1 42.72 182 SER B C 1
ATOM 2952 O O . SER B 1 182 ? -13.484 27.5 -6.711 1 42.72 182 SER B O 1
ATOM 2954 N N . GLY B 1 183 ? -11.547 27.344 -5.992 1 38.06 183 GLY B N 1
ATOM 2955 C CA . GLY B 1 183 ? -11.141 27.062 -7.359 1 38.06 183 GLY B CA 1
ATOM 2956 C C . GLY B 1 183 ? -11.523 25.672 -7.828 1 38.06 183 GLY B C 1
ATOM 2957 O O . GLY B 1 183 ? -11.773 24.781 -7.012 1 38.06 183 GLY B O 1
ATOM 2958 N N . SER B 1 184 ? -12.172 25.516 -9.039 1 34.84 184 SER B N 1
ATOM 2959 C CA . SER B 1 184 ? -12.562 24.484 -10 1 34.84 184 SER B CA 1
ATOM 2960 C C . SER B 1 184 ? -11.562 23.328 -10 1 34.84 184 SER B C 1
ATOM 2962 O O . SER B 1 184 ? -11.516 22.547 -10.953 1 34.84 184 SER B O 1
ATOM 2964 N N . GLY B 1 185 ? -10.516 23.281 -9.281 1 33.72 185 GLY B N 1
ATOM 2965 C CA . GLY B 1 185 ? -9.695 22.156 -9.664 1 33.72 185 GLY B CA 1
ATOM 2966 C C . GLY B 1 185 ? -10.352 20.812 -9.383 1 33.72 185 GLY B C 1
ATOM 2967 O O . GLY B 1 185 ? -10.883 20.594 -8.289 1 33.72 185 GLY B O 1
ATOM 2968 N N . GLU B 1 186 ? -10.961 20.156 -10.32 1 30.67 186 GLU B N 1
ATOM 2969 C CA . GLU B 1 186 ? -11.609 18.875 -10.57 1 30.67 186 GLU B CA 1
ATOM 2970 C C . GLU B 1 186 ? -11.016 17.766 -9.695 1 30.67 186 GLU B C 1
ATOM 2972 O O . GLU B 1 186 ? -9.805 17.531 -9.719 1 30.67 186 GLU B O 1
ATOM 2977 N N . LEU B 1 187 ? -11.344 17.484 -8.508 1 33.84 187 LEU B N 1
ATOM 2978 C CA . LEU B 1 187 ? -11.234 16.172 -7.906 1 33.84 187 LEU B CA 1
ATOM 2979 C C . LEU B 1 187 ? -11.383 15.078 -8.961 1 33.84 187 LEU B C 1
ATOM 2981 O O . LEU B 1 187 ? -12.477 14.836 -9.461 1 33.84 187 LEU B O 1
ATOM 2985 N N . ASP B 1 188 ? -10.555 15.078 -9.961 1 32.06 188 ASP B N 1
ATOM 2986 C CA . ASP B 1 188 ? -10.695 13.898 -10.812 1 32.06 188 ASP B CA 1
ATOM 2987 C C . ASP B 1 188 ? -10.859 12.633 -9.969 1 32.06 188 ASP B C 1
ATOM 2989 O O . ASP B 1 188 ? -9.875 12.07 -9.492 1 32.06 188 ASP B O 1
ATOM 2993 N N . LEU B 1 189 ? -11.758 12.43 -9.141 1 25.48 189 LEU B N 1
ATOM 2994 C CA . LEU B 1 189 ? -12.234 11.125 -8.711 1 25.48 189 LEU B CA 1
ATOM 2995 C C . LEU B 1 189 ? -12.461 10.203 -9.906 1 25.48 189 LEU B C 1
ATOM 2997 O O . LEU B 1 189 ? -12.953 10.641 -10.953 1 25.48 189 LEU B O 1
#

Solvent-accessible surface area (backbone atoms only — not comparable to full-atom values): 20618 Å² total; per-residue (Å²): 118,53,31,46,42,38,36,69,46,74,40,75,39,55,43,74,76,37,61,88,44,95,60,68,53,69,64,56,54,49,50,48,46,50,48,50,45,64,71,53,39,43,45,88,72,61,24,29,63,74,42,77,77,45,79,72,47,72,39,75,66,41,77,43,83,86,79,48,31,27,32,26,36,32,34,30,32,32,3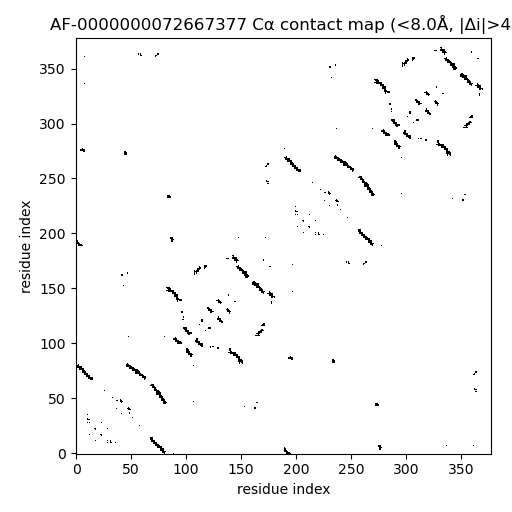4,26,49,64,84,45,50,50,30,47,48,60,26,33,26,75,42,61,52,83,67,26,34,37,21,33,40,88,90,34,71,45,27,39,33,41,44,83,34,32,78,69,45,41,75,39,80,71,98,73,34,29,31,35,29,91,86,68,50,65,50,34,68,70,38,40,31,31,32,34,28,68,36,68,44,75,42,63,74,55,91,90,41,59,62,41,56,38,34,38,36,29,39,81,55,72,94,42,36,68,52,77,75,70,74,80,76,71,78,80,119,118,55,31,46,42,37,37,69,44,74,39,75,38,56,44,76,76,38,60,89,45,96,58,67,53,67,65,56,55,50,50,47,46,49,50,50,46,64,68,54,39,41,45,87,70,61,24,30,63,74,42,78,77,44,79,73,47,72,39,75,67,42,75,43,83,86,79,50,32,27,32,26,38,32,34,32,31,32,34,25,48,64,85,46,50,50,32,47,48,61,26,35,27,74,42,61,53,83,68,26,35,37,21,32,38,88,90,32,70,46,28,39,33,40,43,82,32,32,77,68,44,42,74,40,80,71,98,73,34,30,32,36,29,91,85,66,50,67,50,34,68,70,39,40,32,31,32,34,29,69,36,68,44,76,42,61,74,54,92,89,39,60,61,40,56,37,34,38,38,30,40,83,55,73,94,41,36,68,53,75,76,72,73,78,76,70,77,80,119

Secondary structure (DSSP, 8-state):
-EEEEEEEEEEEEEGGGTTT-SS--HHHHHHHHHHHHHHH-EETTTEEEEEEEEEEEE---EE-TTT-EEEEEEEEEEEEE---TTBEEEEEEEEEETTEEEEEETTEEEEEEEGGG-TTEEEE-SSS-EEEETT--EE-TT-EEEEEEEEEEEE--BTTB-SEEEEEEE--STT-EE--S-S------/-EEEEEEEEEEEEEHHHHTT-SS--HHHHHHHHHHHHHHH-EETTTEEEEEEEEEEEE---EE-TTT-EEEEEEEEEEEEE---TTBEEEEEEEEEETTEEEEEETTEEEEEEEGGG-TTEEEE-SSS-EEEETT--EE-TT-EEEEEEEEEEEE--BTTB-SEEEEEEE--STT-EE--S-S------

pLDDT: mean 87.29, std 15.1, range [25.06, 98.75]

Nearest PDB structures (foldseek):
  8hyj-assembly1_G  TM=8.855E-01  e=1.111E-17  Arabidopsis thaliana
  8xme-assembly1_G  TM=8.750E-01  e=2.261E-12  Arabidopsis thaliana
  1go3-assembly1_E  TM=8.238E-01  e=5.609E-11  Methanocaldococcus jannaschii
  3ayh-assembly1_B  TM=6.917E-01  e=7.653E-11  Schizosaccharomyces pombe 972h-
  7d58-assembly1_G  TM=6.677E-01  e=5.503E-08  Homo sapiens